Protein AF-A0A7R9K835-F1 (afdb_monomer_lite)

Organism: Timema genevievae (NCBI:txid629358)

pLDDT: mean 70.99, std 26.48, range [21.33, 95.19]

Radius of gyration: 25.74 Å; chains: 1; bounding box: 56×78×61 Å

Sequence (286 aa):
MWPSKYSFSWNAKDVGPKRDLVGELASAVRNKTNLKFGLYHSLFEWFHPLYLLDKANGYKTQYFVGNKTMPELYELSVVAIATVQTSSEYDASELETASGEFVFRQLGYCFKDMSWIEITNVALIFCIEKNDQGYSETLCSTGWEDVTTYKPEIVWSDGPMDGKYTYWNSTQFIAWLYNSSPVKDTVVVNDRWGKGLKCKHGDFYTCRDHYNPEPILCAGHLLPYKWENCDTVDKNSWAFRRNAKLEDYHTIQELLSRFISTVSCGGKLWKCVYCMPRILYRVGQC

InterPro domains:
  IPR000933 Glycoside hydrolase, family 29 [PTHR10030] (131-269)
  IPR000933 Glycoside hydrolase, family 29 [SM00812] (1-277)
  IPR017853 Glycoside hydrolase superfamily [SSF51445] (1-270)
  IPR057739 Glycoside hydrolase family 29, N-terminal [PF01120] (1-76)
  IPR057739 Glycoside hydrolase family 29, N-terminal [PF01120] (134-269)

Secondary structure (DSSP, 8-state):
----TTSTTSSTTTSSS-S-HHHHHHHHHHHH-SPPPEEEEES--TT-HHHHHHHHTTT---HHIIIIIHHHHHHHHSB----------S------------------------------S-----EEEEETTEEEEE---TT----B----SEEEEE-TTSSBHHHHTHHHHHHHHHHTSTTTTT-EE-S-SSBTTTTTSSSSB--STT----TTTTTTS--SS-BEEEEESBTT-SS--TT--GGGBPPHHHHHHHHHHHHHTT-EEEEE-PPP----------

Structure (mmCIF, N/CA/C/O backbone):
data_AF-A0A7R9K835-F1
#
_entry.id   AF-A0A7R9K835-F1
#
loop_
_atom_site.group_PDB
_atom_site.id
_atom_site.type_symbol
_atom_site.label_atom_id
_atom_site.label_alt_id
_atom_site.label_comp_id
_atom_site.label_asym_id
_atom_site.label_entity_id
_atom_site.label_seq_id
_atom_site.pdbx_PDB_ins_code
_atom_site.Cartn_x
_atom_site.Cartn_y
_atom_site.Cartn_z
_atom_site.occupancy
_atom_site.B_iso_or_equiv
_atom_site.auth_seq_id
_atom_site.auth_comp_id
_atom_site.auth_asym_id
_atom_site.auth_atom_id
_atom_site.pdbx_PDB_model_num
ATOM 1 N N . MET A 1 1 ? 8.747 -4.496 5.558 1.00 85.38 1 MET A N 1
ATOM 2 C CA . MET A 1 1 ? 8.463 -4.643 7.016 1.00 85.38 1 MET A CA 1
ATOM 3 C C . MET A 1 1 ? 8.332 -6.098 7.468 1.00 85.38 1 MET A C 1
ATOM 5 O O . MET A 1 1 ? 8.124 -6.347 8.649 1.00 85.38 1 MET A O 1
ATOM 9 N N . TRP A 1 2 ? 8.496 -7.045 6.554 1.00 89.12 2 TRP A N 1
ATOM 10 C CA . TRP A 1 2 ? 8.491 -8.483 6.787 1.00 89.12 2 TRP A CA 1
ATOM 11 C C . TRP A 1 2 ? 9.804 -9.071 6.246 1.00 89.12 2 TRP A C 1
ATOM 13 O O . TRP A 1 2 ? 10.488 -8.340 5.526 1.00 89.12 2 TRP A O 1
ATOM 23 N N . PRO A 1 3 ? 10.193 -10.317 6.561 1.00 87.75 3 PRO A N 1
ATOM 24 C CA . PRO A 1 3 ? 11.442 -10.919 6.085 1.00 87.75 3 PRO A CA 1
ATOM 25 C C . PRO A 1 3 ? 11.398 -11.305 4.598 1.00 87.75 3 PRO A C 1
ATOM 27 O O . PRO A 1 3 ? 11.407 -12.485 4.258 1.00 87.75 3 PRO A O 1
ATOM 30 N N . SER A 1 4 ? 11.339 -10.302 3.720 1.00 85.94 4 SER A N 1
ATOM 31 C CA . SER A 1 4 ? 11.286 -10.493 2.268 1.00 85.94 4 SER A CA 1
ATOM 32 C C . SER A 1 4 ? 12.566 -11.117 1.728 1.00 85.94 4 SER A C 1
ATOM 34 O O . SER A 1 4 ? 13.661 -10.605 1.985 1.00 85.94 4 SER A O 1
ATOM 36 N N . LYS A 1 5 ? 12.428 -12.159 0.899 1.00 86.12 5 LYS A N 1
ATOM 37 C CA . LYS A 1 5 ? 13.553 -12.773 0.168 1.00 86.12 5 LYS A CA 1
ATOM 38 C C . LYS A 1 5 ? 14.150 -11.838 -0.885 1.00 86.12 5 LYS A C 1
ATOM 40 O O . LYS A 1 5 ? 15.298 -12.012 -1.284 1.00 86.12 5 LYS A O 1
ATOM 45 N N . TYR A 1 6 ? 13.384 -10.839 -1.313 1.00 85.94 6 TYR A N 1
ATOM 46 C CA . TYR A 1 6 ? 13.750 -9.894 -2.368 1.00 85.94 6 TYR A CA 1
ATOM 47 C C . TYR A 1 6 ? 14.254 -8.553 -1.813 1.00 85.94 6 TYR A C 1
ATOM 49 O O . TYR A 1 6 ? 14.649 -7.679 -2.578 1.00 85.94 6 TYR A O 1
ATOM 57 N N . SER A 1 7 ? 14.295 -8.396 -0.484 1.00 83.31 7 SER A N 1
ATOM 58 C CA . SER A 1 7 ? 14.843 -7.224 0.216 1.00 83.31 7 SER A CA 1
ATOM 59 C C . SER A 1 7 ? 15.945 -7.625 1.198 1.00 83.31 7 SER A C 1
ATOM 61 O O . SER A 1 7 ? 15.868 -7.327 2.396 1.00 83.31 7 SER A O 1
ATOM 63 N N . PHE A 1 8 ? 16.964 -8.336 0.709 1.00 78.62 8 PHE A N 1
ATOM 64 C CA . PHE A 1 8 ? 18.082 -8.786 1.540 1.00 78.62 8 PHE A CA 1
ATOM 65 C C . PHE A 1 8 ? 18.762 -7.608 2.248 1.00 78.62 8 PHE A C 1
ATOM 67 O O . PHE A 1 8 ? 19.088 -6.603 1.618 1.00 78.62 8 PHE A O 1
ATOM 74 N N . SER A 1 9 ? 18.981 -7.727 3.562 1.00 83.19 9 SER A N 1
ATOM 75 C CA . SER A 1 9 ? 19.581 -6.668 4.397 1.00 83.19 9 SER A CA 1
ATOM 76 C C . SER A 1 9 ? 18.821 -5.329 4.413 1.00 83.19 9 SER A C 1
ATOM 78 O O . SER A 1 9 ? 19.327 -4.338 4.937 1.00 83.19 9 SER A O 1
ATOM 80 N N . TRP A 1 10 ? 17.588 -5.289 3.901 1.00 86.12 10 TRP A N 1
ATOM 81 C CA . TRP A 1 10 ? 16.716 -4.111 3.919 1.00 86.12 10 TRP A CA 1
ATOM 82 C C . TRP A 1 10 ? 15.285 -4.484 4.332 1.00 86.12 10 TRP A C 1
ATOM 84 O O . TRP A 1 10 ? 14.288 -4.102 3.721 1.00 86.12 10 TRP A O 1
ATOM 94 N N . ASN A 1 11 ? 15.166 -5.273 5.398 1.00 87.31 11 ASN A N 1
ATOM 95 C CA . ASN A 1 11 ? 13.884 -5.683 5.956 1.00 87.31 11 ASN A CA 1
ATOM 96 C C . ASN A 1 11 ? 13.909 -5.756 7.492 1.00 87.31 11 ASN A C 1
ATOM 98 O O . ASN A 1 11 ? 14.971 -5.799 8.098 1.00 87.31 11 ASN A O 1
ATOM 102 N N . ALA A 1 12 ? 12.740 -5.782 8.140 1.00 85.38 12 ALA A N 1
ATOM 103 C CA . ALA A 1 12 ? 12.633 -5.655 9.602 1.00 85.38 12 ALA A CA 1
ATOM 104 C C . ALA A 1 12 ? 13.229 -6.834 10.399 1.00 85.38 12 ALA A C 1
ATOM 106 O O . ALA A 1 12 ? 13.476 -6.701 11.602 1.00 85.38 12 ALA A O 1
ATOM 107 N N . LYS A 1 13 ? 13.446 -7.986 9.751 1.00 85.38 13 LYS A N 1
ATOM 108 C CA . LYS A 1 13 ? 14.091 -9.149 10.367 1.00 85.38 13 LYS A CA 1
ATOM 109 C C . LYS A 1 13 ? 15.611 -9.058 10.251 1.00 85.38 13 LYS A C 1
ATOM 111 O O . LYS A 1 13 ? 16.307 -9.311 11.231 1.00 85.38 13 LYS A O 1
ATOM 116 N N . ASP A 1 14 ? 16.120 -8.617 9.108 1.00 85.31 14 ASP A N 1
ATOM 117 C CA . ASP A 1 14 ? 17.560 -8.467 8.887 1.00 85.31 14 ASP A CA 1
ATOM 118 C C . ASP A 1 14 ? 18.115 -7.195 9.531 1.00 85.31 14 ASP A C 1
ATOM 120 O O . ASP A 1 14 ? 19.235 -7.197 10.040 1.00 85.31 14 ASP A O 1
ATOM 124 N N . VAL A 1 15 ? 17.338 -6.112 9.582 1.00 85.62 15 VAL A N 1
ATOM 125 C CA . VAL A 1 15 ? 17.732 -4.822 10.162 1.00 85.62 15 VAL A CA 1
ATOM 126 C C . VAL A 1 15 ? 16.699 -4.310 11.164 1.00 85.62 15 VAL A C 1
ATOM 128 O O . VAL A 1 15 ? 15.497 -4.518 11.026 1.00 85.62 15 VAL A O 1
ATOM 131 N N . GLY A 1 16 ? 17.170 -3.613 12.199 1.00 89.25 16 GLY A N 1
ATOM 132 C CA . GLY A 1 16 ? 16.301 -3.009 13.209 1.00 89.25 16 GLY A CA 1
ATOM 133 C C . GLY A 1 16 ? 15.640 -4.046 14.138 1.00 89.25 16 GLY A C 1
ATOM 134 O O . GLY A 1 16 ? 16.377 -4.694 14.878 1.00 89.25 16 GLY A O 1
ATOM 135 N N . PRO A 1 17 ? 14.297 -4.191 14.167 1.00 87.94 17 PRO A N 1
ATOM 136 C CA . PRO A 1 17 ? 13.569 -4.961 15.191 1.00 87.94 17 PRO A CA 1
ATOM 137 C C . PRO A 1 17 ? 13.874 -6.460 15.291 1.00 87.94 17 PRO A C 1
ATOM 139 O O . PRO A 1 17 ? 13.499 -7.062 16.294 1.00 87.94 17 PRO A O 1
ATOM 142 N N . LYS A 1 18 ? 14.506 -7.064 14.276 1.00 90.94 18 LYS A N 1
ATOM 143 C CA . LYS A 1 18 ? 14.791 -8.509 14.184 1.00 90.94 18 LYS A CA 1
ATOM 144 C C . LYS A 1 18 ? 13.541 -9.394 14.247 1.00 90.94 18 LYS A C 1
ATOM 146 O O . LYS A 1 18 ? 13.581 -10.510 14.759 1.00 90.94 18 LYS A O 1
ATOM 151 N N . ARG A 1 19 ? 12.416 -8.887 13.735 1.00 86.12 19 ARG A N 1
ATOM 152 C CA . ARG A 1 19 ? 11.087 -9.509 13.845 1.00 86.12 19 ARG A CA 1
ATOM 153 C C . ARG A 1 19 ? 10.305 -9.387 12.547 1.00 86.12 19 ARG A C 1
ATOM 155 O O . ARG A 1 19 ? 10.460 -8.411 11.811 1.00 86.12 19 ARG A O 1
ATOM 162 N N . ASP A 1 20 ? 9.426 -10.355 12.304 1.00 88.06 20 ASP A N 1
ATOM 163 C CA . ASP A 1 20 ? 8.399 -10.233 11.274 1.00 88.06 20 ASP A CA 1
ATOM 164 C C . ASP A 1 20 ? 7.213 -9.428 11.813 1.00 88.06 20 ASP A C 1
ATOM 166 O O . ASP A 1 20 ? 6.242 -9.968 12.343 1.00 88.06 20 ASP A O 1
ATOM 170 N N . LEU A 1 21 ? 7.305 -8.106 11.690 1.00 88.12 21 LEU A N 1
ATOM 171 C CA . LEU A 1 21 ? 6.279 -7.206 12.210 1.00 88.12 21 LEU A CA 1
ATOM 172 C C . LEU A 1 21 ? 4.934 -7.371 11.496 1.00 88.12 21 LEU A C 1
ATOM 174 O O . LEU A 1 21 ? 3.890 -7.165 12.112 1.00 88.12 21 LEU A O 1
ATOM 178 N N . VAL A 1 22 ? 4.949 -7.733 10.210 1.00 89.00 22 VAL A N 1
ATOM 179 C CA . VAL A 1 22 ? 3.720 -7.945 9.439 1.00 89.00 22 VAL A CA 1
ATOM 180 C C . VAL A 1 22 ? 3.038 -9.227 9.901 1.00 89.00 22 VAL A C 1
ATOM 182 O O . VAL A 1 22 ? 1.840 -9.200 10.172 1.00 89.00 22 VAL A O 1
ATOM 185 N N . GLY A 1 23 ? 3.791 -10.316 10.067 1.00 88.31 23 GLY A N 1
ATOM 186 C CA . GLY A 1 23 ? 3.253 -11.600 10.525 1.00 88.31 23 GLY A CA 1
ATOM 187 C C . GLY A 1 23 ? 2.702 -11.556 11.937 1.00 88.31 23 GLY A C 1
ATOM 188 O O . GLY A 1 23 ? 1.598 -12.041 12.195 1.00 88.31 23 GLY A O 1
ATOM 189 N N . GLU A 1 24 ? 3.423 -10.907 12.846 1.00 88.69 24 GLU A N 1
ATOM 190 C CA . GLU A 1 24 ? 2.964 -10.725 14.220 1.00 88.69 24 GLU A CA 1
ATOM 191 C C . GLU A 1 24 ? 1.698 -9.864 14.293 1.00 88.69 24 GLU A C 1
ATOM 193 O O . GLU A 1 24 ? 0.769 -10.205 15.029 1.00 88.69 24 GLU A O 1
ATOM 198 N N . LEU A 1 25 ? 1.625 -8.776 13.514 1.00 87.44 25 LEU A N 1
ATOM 199 C CA . LEU A 1 25 ? 0.433 -7.931 13.464 1.00 87.44 25 LEU A CA 1
ATOM 200 C C . LEU A 1 25 ? -0.750 -8.676 12.840 1.00 87.44 25 LEU A C 1
ATOM 202 O O . LEU A 1 25 ? -1.847 -8.634 13.392 1.00 87.44 25 LEU A O 1
ATOM 206 N N . ALA A 1 26 ? -0.534 -9.390 11.736 1.00 88.06 26 ALA A N 1
ATOM 207 C CA . ALA A 1 26 ? -1.569 -10.178 11.076 1.00 88.06 26 ALA A CA 1
ATOM 208 C C . ALA A 1 26 ? -2.138 -11.253 12.016 1.00 88.06 26 ALA A C 1
ATOM 210 O O . ALA A 1 26 ? -3.355 -11.407 12.128 1.00 88.06 26 ALA A O 1
ATOM 211 N N . SER A 1 27 ? -1.260 -11.946 12.747 1.00 87.88 27 SER A N 1
ATOM 212 C CA . SER A 1 27 ? -1.639 -12.953 13.744 1.00 87.88 27 SER A CA 1
ATOM 213 C C . SER A 1 27 ? -2.404 -12.331 14.910 1.00 87.88 27 SER A C 1
ATOM 215 O O . SER A 1 27 ? -3.441 -12.847 15.320 1.00 87.88 27 SER A O 1
ATOM 217 N N . ALA A 1 28 ? -1.944 -11.189 15.430 1.00 88.00 28 ALA A N 1
ATOM 218 C CA . ALA A 1 28 ? -2.628 -10.488 16.511 1.00 88.00 28 ALA A CA 1
ATOM 219 C C . ALA A 1 28 ? -4.021 -9.998 16.092 1.00 88.00 28 ALA A C 1
ATOM 221 O O . ALA A 1 28 ? -4.971 -10.162 16.854 1.00 88.00 28 ALA A O 1
ATOM 222 N N . VAL A 1 29 ? -4.156 -9.438 14.886 1.00 86.94 29 VAL A N 1
ATOM 223 C CA . VAL A 1 29 ? -5.441 -8.976 14.346 1.00 86.94 29 VAL A CA 1
ATOM 224 C C . VAL A 1 29 ? -6.419 -10.142 14.222 1.00 86.94 29 VAL A C 1
ATOM 226 O O . VAL A 1 29 ? -7.533 -10.038 14.726 1.00 86.94 29 VAL A O 1
ATOM 229 N N . ARG A 1 30 ? -6.000 -11.269 13.638 1.00 88.19 30 ARG A N 1
ATOM 230 C CA . ARG A 1 30 ? -6.865 -12.444 13.439 1.00 88.19 30 ARG A CA 1
ATOM 231 C C . ARG A 1 30 ? -7.255 -13.146 14.731 1.00 88.19 30 ARG A C 1
ATOM 233 O O . ARG A 1 30 ? -8.403 -13.535 14.889 1.00 88.19 30 ARG A O 1
ATOM 240 N N . ASN A 1 31 ? -6.305 -13.307 15.650 1.00 89.44 31 ASN A N 1
ATOM 241 C CA . ASN A 1 31 ? -6.520 -14.130 16.840 1.00 89.44 31 ASN A CA 1
ATOM 242 C C . ASN A 1 31 ? -7.173 -13.353 17.987 1.00 89.44 31 ASN A C 1
ATOM 244 O O . ASN A 1 31 ? -7.697 -13.964 18.913 1.00 89.44 31 ASN A O 1
ATOM 248 N N . LYS A 1 32 ? -7.105 -12.015 17.971 1.00 92.44 32 LYS A N 1
ATOM 249 C CA . LYS A 1 32 ? -7.604 -11.171 19.071 1.00 92.44 32 LYS A CA 1
ATOM 250 C C . LYS A 1 32 ? -8.767 -10.268 18.678 1.00 92.44 32 LYS A C 1
ATOM 252 O O . LYS A 1 32 ? -9.325 -9.605 19.549 1.00 92.44 32 LYS A O 1
ATOM 257 N N . THR A 1 33 ? -9.108 -10.180 17.394 1.00 92.75 33 THR A N 1
ATOM 258 C CA . THR A 1 33 ? -10.145 -9.267 16.903 1.00 92.75 33 THR A CA 1
ATOM 259 C C . THR A 1 33 ? -10.935 -9.897 15.758 1.00 92.75 33 THR A C 1
ATOM 261 O O . THR A 1 33 ? -10.494 -10.861 15.146 1.00 92.75 33 THR A O 1
ATOM 264 N N . ASN A 1 34 ? -12.072 -9.292 15.417 1.00 92.75 34 ASN A N 1
ATOM 265 C CA . ASN A 1 34 ? -12.841 -9.629 14.214 1.00 92.75 34 ASN A CA 1
ATOM 266 C C . ASN A 1 34 ? -12.506 -8.703 13.027 1.00 92.75 34 ASN A C 1
ATOM 268 O O . ASN A 1 34 ? -13.280 -8.606 12.073 1.00 92.75 34 ASN A O 1
ATOM 272 N N . LEU A 1 35 ? -11.397 -7.956 13.101 1.00 90.56 35 LEU A N 1
ATOM 273 C CA . LEU A 1 35 ? -10.995 -7.027 12.049 1.00 90.56 35 LEU A CA 1
ATOM 274 C C . LEU A 1 35 ? -10.398 -7.779 10.860 1.00 90.56 35 LEU A C 1
ATOM 276 O O . LEU A 1 35 ? -9.693 -8.778 11.007 1.00 90.56 35 LEU A O 1
ATOM 280 N N . LYS A 1 36 ? -10.647 -7.247 9.665 1.00 89.56 36 LYS A N 1
ATOM 281 C CA . LYS A 1 36 ? -10.011 -7.719 8.438 1.00 89.56 36 LYS A CA 1
ATOM 282 C C . LYS A 1 36 ? -8.608 -7.132 8.323 1.00 89.56 36 LYS A C 1
ATOM 284 O O . LYS A 1 36 ? -8.391 -5.964 8.641 1.00 89.56 36 LYS A O 1
ATOM 289 N N . PHE A 1 37 ? -7.660 -7.948 7.874 1.00 89.75 37 PHE A N 1
ATOM 290 C CA . PHE A 1 37 ? -6.260 -7.557 7.737 1.00 89.75 37 PHE A CA 1
ATOM 291 C C . PHE A 1 37 ? -5.924 -7.279 6.270 1.00 89.75 37 PHE A C 1
ATOM 293 O O . PHE A 1 37 ? -6.148 -8.133 5.415 1.00 89.75 37 PHE A O 1
ATOM 300 N N . GLY A 1 38 ? -5.377 -6.099 5.990 1.00 90.38 38 GLY A N 1
ATOM 301 C CA . GLY A 1 38 ? -4.940 -5.676 4.661 1.00 90.38 38 GLY A CA 1
ATOM 302 C C . GLY A 1 38 ? -3.471 -5.263 4.656 1.00 90.38 38 GLY A C 1
ATOM 303 O O . GLY A 1 38 ? -2.893 -4.979 5.706 1.00 90.38 38 GLY A O 1
ATOM 304 N N . LEU A 1 39 ? -2.875 -5.220 3.469 1.00 92.25 39 LEU A N 1
ATOM 305 C CA . LEU A 1 39 ? -1.485 -4.844 3.257 1.00 92.25 39 LEU A CA 1
ATOM 306 C C . LEU A 1 39 ? -1.381 -3.661 2.306 1.00 92.25 39 LEU A C 1
ATOM 308 O O . LEU A 1 39 ? -1.987 -3.649 1.239 1.00 92.25 39 LEU A O 1
ATOM 312 N N . TYR A 1 40 ? -0.552 -2.698 2.693 1.00 92.31 40 TYR A N 1
ATOM 313 C CA . TYR A 1 40 ? -0.102 -1.619 1.827 1.00 92.31 40 TYR A CA 1
ATOM 314 C C . TYR A 1 40 ? 1.226 -2.005 1.168 1.00 92.31 40 TYR A C 1
ATOM 316 O O . TYR A 1 40 ? 2.134 -2.484 1.853 1.00 92.31 40 TYR A O 1
ATOM 324 N N . HIS A 1 41 ? 1.365 -1.746 -0.132 1.00 92.38 41 HIS A N 1
ATOM 325 C CA . HIS A 1 41 ? 2.601 -1.973 -0.875 1.00 92.38 41 HIS A CA 1
ATOM 326 C C . HIS A 1 41 ? 2.903 -0.822 -1.846 1.00 92.38 41 HIS A C 1
ATOM 328 O O . HIS A 1 41 ? 2.109 -0.512 -2.734 1.00 92.38 41 HIS A O 1
ATOM 334 N N . SER A 1 42 ? 4.092 -0.226 -1.729 1.00 91.75 42 SER A N 1
ATOM 335 C CA . SER A 1 42 ? 4.588 0.746 -2.711 1.00 91.75 42 SER A CA 1
ATOM 336 C C . SER A 1 42 ? 5.130 0.009 -3.931 1.00 91.75 42 SER A C 1
ATOM 338 O O . SER A 1 42 ? 6.039 -0.804 -3.805 1.00 91.75 42 SER A O 1
ATOM 340 N N . LEU A 1 43 ? 4.599 0.284 -5.123 1.00 91.31 43 LEU A N 1
ATOM 341 C CA . LEU A 1 43 ? 5.064 -0.356 -6.356 1.00 91.31 43 LEU A CA 1
ATOM 342 C C . LEU A 1 43 ? 6.509 0.024 -6.695 1.00 91.31 43 LEU A C 1
ATOM 344 O O . LEU A 1 43 ? 7.232 -0.800 -7.248 1.00 91.31 43 LEU A O 1
ATOM 348 N N . PHE A 1 44 ? 6.939 1.240 -6.348 1.00 89.75 44 PHE A N 1
ATOM 349 C CA . PHE A 1 44 ? 8.304 1.712 -6.572 1.00 89.75 44 PHE A CA 1
ATOM 350 C C . PHE A 1 44 ? 9.126 1.783 -5.280 1.00 89.75 44 PHE A C 1
ATOM 352 O O . PHE A 1 44 ? 8.585 1.928 -4.182 1.00 89.75 44 PHE A O 1
ATOM 359 N N . GLU A 1 45 ? 10.449 1.812 -5.443 1.00 89.56 45 GLU A N 1
ATOM 360 C CA . GLU A 1 45 ? 11.409 2.127 -4.384 1.00 89.56 45 GLU A CA 1
ATOM 361 C C . GLU A 1 45 ? 12.370 3.224 -4.852 1.00 89.56 45 GLU A C 1
ATOM 363 O O . GLU A 1 45 ? 13.070 3.054 -5.848 1.00 89.56 45 GLU A O 1
ATOM 368 N N . TRP A 1 46 ? 12.420 4.359 -4.140 1.00 87.56 46 TRP A N 1
ATOM 369 C CA . TRP A 1 46 ? 13.133 5.568 -4.592 1.00 87.56 46 TRP A CA 1
ATOM 370 C C . TRP A 1 46 ? 14.603 5.343 -4.951 1.00 87.56 46 TRP A C 1
ATOM 372 O O . TRP A 1 46 ? 15.091 5.956 -5.896 1.00 87.56 46 TRP A O 1
ATOM 382 N N . PHE A 1 47 ? 15.297 4.492 -4.196 1.00 89.69 47 PHE A N 1
ATOM 383 C CA . PHE A 1 47 ? 16.749 4.327 -4.288 1.00 89.69 47 PHE A CA 1
ATOM 384 C C . PHE A 1 47 ? 17.172 2.957 -4.821 1.00 89.69 47 PHE A C 1
ATOM 386 O O . PHE A 1 47 ? 18.364 2.660 -4.843 1.00 89.69 47 PHE A O 1
ATOM 393 N N . HIS A 1 48 ? 16.229 2.115 -5.251 1.00 91.19 48 HIS A N 1
ATOM 394 C CA . HIS A 1 48 ? 16.584 0.798 -5.762 1.00 91.19 48 HIS A CA 1
ATOM 395 C C . HIS A 1 48 ? 17.288 0.938 -7.125 1.00 91.19 48 HIS A C 1
ATOM 397 O O . HIS A 1 48 ? 16.693 1.501 -8.050 1.00 91.19 48 HIS A O 1
ATOM 403 N N . PRO A 1 49 ? 18.514 0.406 -7.311 1.00 94.50 49 PRO A N 1
ATOM 404 C CA . PRO A 1 49 ? 19.288 0.614 -8.538 1.00 94.50 49 PRO A CA 1
ATOM 405 C C . PRO A 1 49 ? 18.544 0.198 -9.810 1.00 94.50 49 PRO A C 1
ATOM 407 O O . PRO A 1 49 ? 18.554 0.929 -10.796 1.00 94.50 49 PRO A O 1
ATOM 410 N N . LEU A 1 50 ? 17.829 -0.935 -9.774 1.00 94.38 50 LEU A N 1
ATOM 411 C CA . LEU A 1 50 ? 17.020 -1.381 -10.915 1.00 94.38 50 LEU A CA 1
ATOM 412 C C . LEU A 1 50 ? 15.852 -0.434 -11.222 1.00 94.38 50 LEU A C 1
ATOM 414 O O . LEU A 1 50 ? 15.534 -0.236 -12.390 1.00 94.38 50 LEU A O 1
ATOM 418 N N . TYR A 1 51 ? 15.226 0.170 -10.203 1.00 92.88 51 TYR A N 1
ATOM 419 C CA . TYR A 1 51 ? 14.143 1.128 -10.433 1.00 92.88 51 TYR A CA 1
ATOM 420 C C . TYR A 1 51 ? 14.685 2.397 -11.085 1.00 92.88 51 TYR A C 1
ATOM 422 O O . TYR A 1 51 ? 14.110 2.893 -12.050 1.00 92.88 51 TYR A O 1
ATOM 430 N N . LEU A 1 52 ? 15.820 2.897 -10.590 1.00 94.38 52 LEU A N 1
ATOM 431 C CA . LEU A 1 52 ? 16.508 4.047 -11.172 1.00 94.38 52 LEU A CA 1
ATOM 432 C C . LEU A 1 52 ? 16.944 3.773 -12.617 1.00 94.38 52 LEU A C 1
ATOM 434 O O . LEU A 1 52 ? 16.801 4.654 -13.462 1.00 94.38 52 LEU A O 1
ATOM 438 N N . LEU A 1 53 ? 17.410 2.556 -12.911 1.00 95.12 53 LEU A N 1
ATOM 439 C CA . LEU A 1 53 ? 17.771 2.116 -14.258 1.00 95.12 53 LEU A CA 1
ATOM 440 C C . LEU A 1 53 ? 16.558 2.111 -15.199 1.00 95.12 53 LEU A C 1
ATOM 442 O O . LEU A 1 53 ? 16.599 2.734 -16.261 1.00 95.12 53 LEU A O 1
ATOM 446 N N . ASP A 1 54 ? 15.466 1.455 -14.797 1.00 94.88 54 ASP A N 1
ATOM 447 C CA . ASP A 1 54 ? 14.238 1.402 -15.594 1.00 94.88 54 ASP A CA 1
ATOM 448 C C . ASP A 1 54 ? 13.657 2.811 -15.792 1.00 94.88 54 ASP A C 1
ATOM 450 O O . ASP A 1 54 ? 13.269 3.174 -16.904 1.00 94.88 54 ASP A O 1
ATOM 454 N N . LYS A 1 55 ? 13.675 3.650 -14.748 1.00 93.06 55 LYS A N 1
ATOM 455 C CA . LYS A 1 55 ? 13.232 5.049 -14.801 1.00 93.06 55 LYS A CA 1
ATOM 456 C C . LYS A 1 55 ? 14.087 5.896 -15.745 1.00 93.06 55 LYS A C 1
ATOM 458 O O . LYS A 1 55 ? 13.528 6.632 -16.557 1.00 93.06 55 LYS A O 1
ATOM 463 N N . ALA A 1 56 ? 15.415 5.782 -15.685 1.00 94.94 56 ALA A N 1
ATOM 464 C CA . ALA A 1 56 ? 16.331 6.493 -16.581 1.00 94.94 56 ALA A CA 1
ATOM 465 C C . ALA A 1 56 ? 16.131 6.087 -18.051 1.00 94.94 56 ALA A C 1
ATOM 467 O O . ALA A 1 56 ? 16.276 6.914 -18.949 1.00 94.94 56 ALA A O 1
ATOM 468 N N . ASN A 1 57 ? 15.719 4.841 -18.295 1.00 95.12 57 ASN A N 1
ATOM 469 C CA . ASN A 1 57 ? 15.375 4.337 -19.623 1.00 95.12 57 ASN A CA 1
ATOM 470 C C . ASN A 1 57 ? 13.901 4.586 -20.019 1.00 95.12 57 ASN A C 1
ATOM 472 O O . ASN A 1 57 ? 13.392 4.000 -20.977 1.00 95.12 57 ASN A O 1
ATOM 476 N N . GLY A 1 58 ? 13.175 5.431 -19.279 1.00 93.25 58 GLY A N 1
ATOM 477 C CA . GLY A 1 58 ? 11.780 5.765 -19.575 1.00 93.25 58 GLY A CA 1
ATOM 478 C C . GLY A 1 58 ? 10.820 4.574 -19.482 1.00 93.25 58 GLY A C 1
ATOM 479 O O . GLY A 1 58 ? 9.849 4.523 -20.236 1.00 93.25 58 GLY A O 1
ATOM 480 N N . TYR A 1 59 ? 11.093 3.621 -18.587 1.00 93.25 59 TYR A N 1
ATOM 481 C CA . TYR A 1 59 ? 10.284 2.423 -18.325 1.00 93.25 59 TYR A CA 1
ATOM 482 C C . TYR A 1 59 ? 10.144 1.470 -19.522 1.00 93.25 59 TYR A C 1
ATOM 484 O O . TYR A 1 59 ? 9.133 0.782 -19.664 1.00 93.25 59 TYR A O 1
ATOM 492 N N . LYS A 1 60 ? 11.148 1.435 -20.408 1.00 93.06 60 LYS A N 1
ATOM 493 C CA . LYS A 1 60 ? 11.206 0.495 -21.545 1.00 93.06 60 LYS A CA 1
ATOM 494 C C . LYS A 1 60 ? 11.626 -0.919 -21.141 1.00 93.06 60 LYS A C 1
ATOM 496 O O . LYS A 1 60 ? 11.337 -1.870 -21.858 1.00 93.06 60 LYS A O 1
ATOM 501 N N . THR A 1 61 ? 12.324 -1.043 -20.020 1.00 94.69 61 THR A N 1
ATOM 502 C CA . THR A 1 61 ? 12.724 -2.306 -19.392 1.00 94.69 61 THR A CA 1
ATOM 503 C C . THR A 1 61 ? 11.910 -2.521 -18.118 1.00 94.69 61 THR A C 1
ATOM 505 O O . THR A 1 61 ? 11.316 -1.576 -17.608 1.00 94.69 61 THR A O 1
ATOM 508 N N . GLN A 1 62 ? 11.837 -3.764 -17.640 1.00 94.19 62 GLN A N 1
ATOM 509 C CA . GLN A 1 62 ? 11.078 -4.166 -16.445 1.00 94.19 62 GLN A CA 1
ATOM 510 C C . GLN A 1 62 ? 11.973 -4.921 -15.448 1.00 94.19 62 GLN A C 1
ATOM 512 O O . GLN A 1 62 ? 11.521 -5.850 -14.778 1.00 94.19 62 GLN A O 1
ATOM 517 N N . TYR A 1 63 ? 13.260 -4.571 -15.366 1.00 95.19 63 TYR A N 1
ATOM 518 C CA . TYR A 1 63 ? 14.212 -5.284 -14.512 1.00 95.19 63 TYR A CA 1
ATOM 519 C C . TYR A 1 63 ? 13.838 -5.192 -13.038 1.00 95.19 63 TYR A C 1
ATOM 521 O O . TYR A 1 63 ? 13.922 -6.187 -12.319 1.00 95.19 63 TYR A O 1
ATOM 529 N N . PHE A 1 64 ? 13.407 -4.015 -12.590 1.00 94.12 64 PHE A N 1
ATOM 530 C CA . PHE A 1 64 ? 12.941 -3.809 -11.227 1.00 94.12 64 PHE A CA 1
ATOM 531 C C . PHE A 1 64 ? 11.658 -4.590 -10.955 1.00 94.12 64 PHE A C 1
ATOM 533 O O . PHE A 1 64 ? 11.538 -5.274 -9.944 1.00 94.12 64 PHE A O 1
ATOM 540 N N . VAL A 1 65 ? 10.718 -4.547 -11.895 1.00 93.12 65 VAL A N 1
ATOM 541 C CA . VAL A 1 65 ? 9.421 -5.208 -11.741 1.00 93.12 65 VAL A CA 1
ATOM 542 C C . VAL A 1 65 ? 9.588 -6.724 -11.667 1.00 93.12 65 VAL A C 1
ATOM 544 O O . VAL A 1 65 ? 9.033 -7.342 -10.763 1.00 93.12 65 VAL A O 1
ATOM 547 N N . GLY A 1 66 ? 10.390 -7.310 -12.559 1.00 93.31 66 GLY A N 1
ATOM 548 C CA . GLY A 1 66 ? 10.609 -8.755 -12.623 1.00 93.31 66 GLY A CA 1
ATOM 549 C C . GLY A 1 66 ? 11.449 -9.323 -11.478 1.00 93.31 66 GLY A C 1
ATOM 550 O O . GLY A 1 66 ? 11.184 -10.438 -11.043 1.00 93.31 66 GLY A O 1
ATOM 551 N N . ASN A 1 67 ? 12.431 -8.571 -10.966 1.00 91.50 67 ASN A N 1
ATOM 552 C CA . ASN A 1 67 ? 13.362 -9.084 -9.951 1.00 91.50 67 ASN A CA 1
ATOM 553 C C . ASN A 1 67 ? 13.054 -8.630 -8.517 1.00 91.50 67 ASN A C 1
ATOM 555 O O . ASN A 1 67 ? 13.638 -9.170 -7.581 1.00 91.50 67 ASN A O 1
ATOM 559 N N . LYS A 1 68 ? 12.177 -7.634 -8.333 1.00 90.50 68 LYS A N 1
ATOM 560 C CA . LYS A 1 68 ? 11.897 -7.031 -7.023 1.00 90.50 68 LYS A CA 1
ATOM 561 C C . LYS A 1 68 ? 10.400 -6.890 -6.761 1.00 90.50 68 LYS A C 1
ATOM 563 O O . LYS A 1 68 ? 9.855 -7.654 -5.973 1.00 90.50 68 LYS A O 1
ATOM 568 N N . THR A 1 69 ? 9.718 -5.971 -7.449 1.00 91.00 69 THR A N 1
ATOM 569 C CA . THR A 1 69 ? 8.332 -5.591 -7.107 1.00 91.00 69 THR A CA 1
ATOM 570 C C . THR A 1 69 ? 7.342 -6.746 -7.211 1.00 91.00 69 THR A C 1
ATOM 572 O O . THR A 1 69 ? 6.571 -6.983 -6.286 1.00 91.00 69 THR A O 1
ATOM 575 N N . MET A 1 70 ? 7.314 -7.446 -8.350 1.00 91.31 70 MET A N 1
ATOM 576 C CA . MET A 1 70 ? 6.335 -8.514 -8.559 1.00 91.31 70 MET A CA 1
ATOM 577 C C . MET A 1 70 ? 6.599 -9.708 -7.648 1.00 91.31 70 MET A C 1
ATOM 579 O O . MET A 1 70 ? 5.659 -10.123 -6.971 1.00 91.31 70 MET A O 1
ATOM 583 N N . PRO A 1 71 ? 7.835 -10.236 -7.551 1.00 91.12 71 PRO A N 1
ATOM 584 C CA . PRO A 1 71 ? 8.113 -11.326 -6.626 1.00 91.12 71 PRO A CA 1
ATOM 585 C C . PRO A 1 71 ? 7.722 -11.024 -5.169 1.00 91.12 71 PRO A C 1
ATOM 587 O O . PRO A 1 71 ? 7.176 -11.903 -4.509 1.00 91.12 71 PRO A O 1
ATOM 590 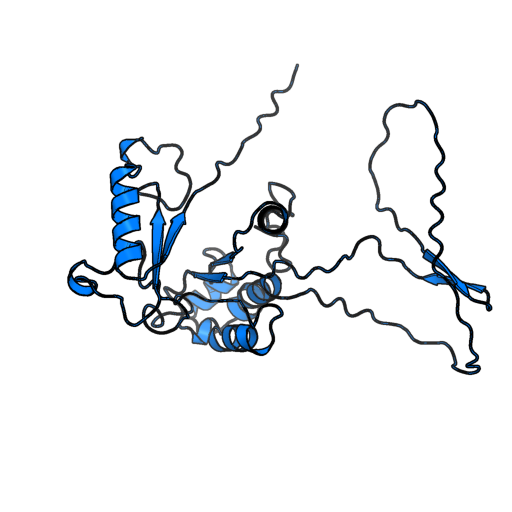N N . GLU A 1 72 ? 7.892 -9.786 -4.687 1.00 88.94 72 GLU A N 1
ATOM 591 C CA . GLU A 1 72 ? 7.419 -9.381 -3.352 1.00 88.94 72 GLU A CA 1
ATOM 592 C C . GLU A 1 72 ? 5.897 -9.375 -3.218 1.00 88.94 72 GLU A C 1
ATOM 594 O O . GLU A 1 72 ? 5.360 -9.854 -2.220 1.00 88.94 72 GLU A O 1
ATOM 599 N N . LEU A 1 73 ? 5.179 -8.868 -4.221 1.00 89.38 73 LEU A N 1
ATOM 600 C CA . LEU A 1 73 ? 3.715 -8.882 -4.222 1.00 89.38 73 LEU A CA 1
ATOM 601 C C . LEU A 1 73 ? 3.152 -10.308 -4.217 1.00 89.38 73 LEU A C 1
ATOM 603 O O . LEU A 1 73 ? 2.176 -10.584 -3.508 1.00 89.38 73 LEU A O 1
ATOM 607 N N . TYR A 1 74 ? 3.781 -11.219 -4.966 1.00 88.69 74 TYR A N 1
ATOM 608 C CA . TYR A 1 74 ? 3.476 -12.642 -4.875 1.00 88.69 74 TYR A CA 1
ATOM 609 C C . TYR A 1 74 ? 3.811 -13.162 -3.474 1.00 88.69 74 TYR A C 1
ATOM 611 O O . TYR A 1 74 ? 2.932 -13.713 -2.833 1.00 88.69 74 TYR A O 1
ATOM 619 N N . GLU A 1 75 ? 5.003 -12.921 -2.929 1.00 86.00 75 GLU A N 1
ATOM 620 C CA . GLU A 1 75 ? 5.396 -13.398 -1.591 1.00 86.00 75 GLU A CA 1
ATOM 621 C C . GLU A 1 75 ? 4.415 -12.988 -0.472 1.00 86.00 75 GLU A C 1
ATOM 623 O O . GLU A 1 75 ? 4.094 -13.796 0.403 1.00 86.00 75 GLU A O 1
ATOM 628 N N . LEU A 1 76 ? 3.878 -11.765 -0.528 1.00 82.88 76 LEU A N 1
ATOM 629 C CA . LEU A 1 76 ? 2.871 -11.270 0.420 1.00 82.88 76 LEU A CA 1
ATOM 630 C C . LEU A 1 76 ? 1.522 -12.002 0.318 1.00 82.88 76 LEU A C 1
ATOM 632 O O . LEU A 1 76 ? 0.796 -12.121 1.311 1.00 82.88 76 LEU A O 1
ATOM 636 N N . SER A 1 77 ? 1.185 -12.469 -0.884 1.00 69.88 77 SER A N 1
ATOM 637 C CA . SER A 1 77 ? -0.117 -13.053 -1.233 1.00 69.88 77 SER A CA 1
ATOM 638 C C . SER A 1 77 ? -0.087 -14.586 -1.304 1.00 69.88 77 SER A C 1
ATOM 640 O O . SER A 1 77 ? -1.137 -15.228 -1.301 1.00 69.88 77 SER A O 1
ATOM 642 N N . VAL A 1 78 ? 1.106 -15.178 -1.385 1.00 62.00 78 VAL A N 1
ATOM 643 C CA . VAL A 1 78 ? 1.360 -16.588 -1.702 1.00 62.00 78 VAL A CA 1
ATOM 644 C C . VAL A 1 78 ? 1.837 -17.356 -0.471 1.00 62.00 78 VAL A C 1
ATOM 646 O O . VAL A 1 78 ? 2.434 -16.819 0.459 1.00 62.00 78 VAL A O 1
ATOM 649 N N . VAL A 1 79 ? 1.547 -18.653 -0.489 1.00 50.69 79 VAL A N 1
ATOM 650 C CA . VAL A 1 79 ? 2.140 -19.672 0.377 1.00 50.69 79 VAL A CA 1
ATOM 651 C C . VAL A 1 79 ? 3.510 -20.030 -0.169 1.00 50.69 79 VAL A C 1
ATOM 653 O O . VAL A 1 79 ? 3.617 -20.368 -1.346 1.00 50.69 79 VAL A O 1
ATOM 656 N N . ALA A 1 80 ? 4.552 -20.024 0.657 1.00 39.62 80 ALA A N 1
ATOM 657 C CA . ALA A 1 80 ? 5.792 -20.668 0.248 1.00 39.62 80 ALA A CA 1
ATOM 658 C C . ALA A 1 80 ? 5.508 -22.163 0.011 1.00 39.62 80 ALA A C 1
ATOM 660 O O . ALA A 1 80 ? 5.394 -22.930 0.962 1.00 39.62 80 ALA A O 1
ATOM 661 N N . ILE A 1 81 ? 5.371 -22.584 -1.249 1.00 34.06 81 ILE A N 1
ATOM 662 C CA . ILE A 1 81 ? 5.389 -24.004 -1.595 1.00 34.06 81 ILE A CA 1
ATOM 663 C C . ILE A 1 81 ? 6.845 -24.435 -1.444 1.00 34.06 81 ILE A C 1
ATOM 665 O O . ILE A 1 81 ? 7.676 -24.184 -2.315 1.00 34.06 81 ILE A O 1
ATOM 669 N N . ALA A 1 82 ? 7.173 -25.038 -0.305 1.00 31.73 82 ALA A N 1
ATOM 670 C CA . ALA A 1 82 ? 8.359 -25.866 -0.211 1.00 31.73 82 ALA A CA 1
ATOM 671 C C . ALA A 1 82 ? 8.075 -27.130 -1.031 1.00 31.73 82 ALA A C 1
ATOM 673 O O . ALA A 1 82 ? 7.321 -28.001 -0.608 1.00 31.73 82 ALA A O 1
ATOM 674 N N . THR A 1 83 ? 8.628 -27.223 -2.239 1.00 26.28 83 THR A N 1
ATOM 675 C CA . THR A 1 83 ? 8.700 -28.507 -2.938 1.00 26.28 83 THR A CA 1
ATOM 676 C C . THR A 1 83 ? 9.663 -29.395 -2.161 1.00 26.28 83 THR A C 1
ATOM 678 O O . THR A 1 83 ? 10.875 -29.190 -2.219 1.00 26.28 83 THR A O 1
ATOM 681 N N . VAL A 1 84 ? 9.125 -30.360 -1.417 1.00 29.88 84 VAL A N 1
ATOM 682 C CA . VAL A 1 84 ? 9.905 -31.488 -0.908 1.00 29.88 84 VAL A CA 1
ATOM 683 C C . VAL A 1 84 ? 10.352 -32.291 -2.129 1.00 29.88 84 VAL A C 1
ATOM 685 O O . VAL A 1 84 ? 9.525 -32.872 -2.826 1.00 29.88 84 VAL A O 1
ATOM 688 N N . GLN A 1 85 ? 11.650 -32.284 -2.433 1.00 26.02 85 GLN A N 1
ATOM 689 C CA . GLN A 1 85 ? 12.228 -33.288 -3.321 1.00 26.02 85 GLN A CA 1
ATOM 690 C C . GLN A 1 85 ? 12.354 -34.581 -2.516 1.00 26.02 85 GLN A C 1
ATOM 692 O O . GLN A 1 85 ? 13.207 -34.683 -1.639 1.00 26.02 85 GLN A O 1
ATOM 697 N N . THR A 1 86 ? 11.500 -35.562 -2.793 1.00 28.41 86 THR A N 1
ATOM 698 C CA . THR A 1 86 ? 11.739 -36.940 -2.371 1.00 28.41 86 THR A CA 1
ATOM 699 C C . THR A 1 86 ? 12.723 -37.563 -3.359 1.00 28.41 86 THR A C 1
ATOM 701 O O . THR A 1 86 ? 12.415 -37.728 -4.538 1.00 28.41 86 THR A O 1
ATOM 704 N N . SER A 1 87 ? 13.936 -37.888 -2.912 1.00 28.59 87 SER A N 1
ATOM 705 C CA . SER A 1 87 ? 14.817 -38.789 -3.657 1.00 28.59 87 SER A CA 1
ATOM 706 C C . SER A 1 87 ? 14.314 -40.214 -3.435 1.00 28.59 87 SER A C 1
ATOM 708 O O . SER A 1 87 ? 14.554 -40.803 -2.384 1.00 28.59 87 SER A O 1
ATOM 710 N N . SER A 1 88 ? 13.553 -40.744 -4.389 1.00 30.77 88 SER A N 1
ATOM 711 C CA . SER A 1 88 ? 13.132 -42.142 -4.391 1.00 30.77 88 SER A CA 1
ATOM 712 C C . SER A 1 88 ? 14.239 -43.023 -4.975 1.00 30.77 88 SER A C 1
ATOM 714 O O . SER A 1 88 ? 14.369 -43.129 -6.191 1.00 30.77 88 SER A O 1
ATOM 716 N N . GLU A 1 89 ? 14.991 -43.693 -4.115 1.00 31.88 89 GLU A N 1
ATOM 717 C CA . GLU A 1 89 ? 15.539 -45.015 -4.417 1.00 31.88 89 GLU A CA 1
ATOM 718 C C . GLU A 1 89 ? 15.079 -45.924 -3.281 1.00 31.88 89 GLU A C 1
ATOM 720 O O . GLU A 1 89 ? 15.671 -45.871 -2.216 1.00 31.88 89 GLU A O 1
ATOM 725 N N . TYR A 1 90 ? 13.980 -46.663 -3.462 1.00 31.22 90 TYR A N 1
ATOM 726 C CA . TYR A 1 90 ? 13.798 -48.012 -2.910 1.00 31.22 90 TYR A CA 1
ATOM 727 C C . TYR A 1 90 ? 12.576 -48.683 -3.556 1.00 31.22 90 TYR A C 1
ATOM 729 O O . TYR A 1 90 ? 11.557 -48.045 -3.823 1.00 31.22 90 TYR A O 1
ATOM 737 N N . ASP A 1 91 ? 12.766 -49.958 -3.877 1.00 26.70 91 ASP A N 1
ATOM 738 C CA . ASP A 1 91 ? 11.934 -50.811 -4.722 1.00 26.70 91 ASP A CA 1
ATOM 739 C C . ASP A 1 91 ? 10.594 -51.166 -4.056 1.00 26.70 91 ASP A C 1
ATOM 741 O O . ASP A 1 91 ? 10.535 -51.461 -2.861 1.00 26.70 91 ASP A O 1
ATOM 745 N N . ALA A 1 92 ? 9.510 -51.120 -4.830 1.00 30.6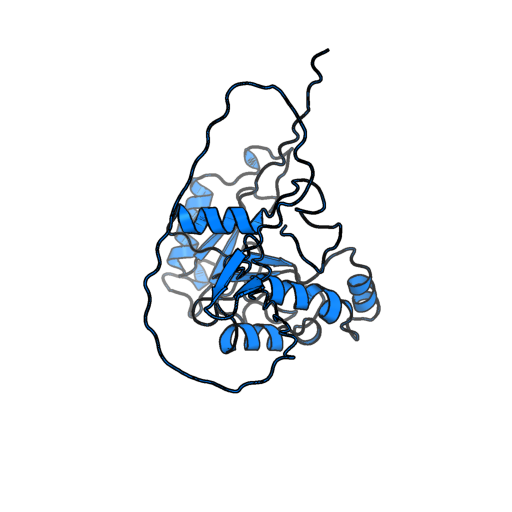4 92 ALA A N 1
ATOM 746 C CA . ALA A 1 92 ? 8.151 -51.369 -4.363 1.00 30.64 92 ALA A CA 1
ATOM 747 C C . ALA A 1 92 ? 7.751 -52.822 -4.646 1.00 30.64 92 ALA A C 1
ATOM 749 O O . ALA A 1 92 ? 7.173 -53.134 -5.688 1.00 30.64 92 ALA A O 1
ATOM 750 N N . SER A 1 93 ? 7.994 -53.701 -3.680 1.00 28.41 93 SER A N 1
ATOM 751 C CA . SER A 1 93 ? 7.348 -55.010 -3.605 1.00 28.41 93 SER A CA 1
ATOM 752 C C . SER A 1 93 ? 6.899 -55.271 -2.173 1.00 28.41 93 SER A C 1
ATOM 754 O O . SER A 1 93 ? 7.714 -55.166 -1.266 1.00 28.41 93 SER A O 1
ATOM 756 N N . GLU A 1 94 ? 5.629 -55.657 -2.022 1.00 29.00 94 GLU A N 1
ATOM 757 C CA . GLU A 1 94 ? 4.920 -56.022 -0.779 1.00 29.00 94 GLU A CA 1
ATOM 758 C C . GLU A 1 94 ? 4.064 -54.905 -0.155 1.00 29.00 94 GLU A C 1
ATOM 760 O O . GLU A 1 94 ? 4.388 -54.251 0.831 1.00 29.00 94 GLU A O 1
ATOM 765 N N . LEU A 1 95 ? 2.892 -54.728 -0.771 1.00 31.59 95 LEU A N 1
ATOM 766 C CA . LEU A 1 95 ? 1.678 -54.222 -0.136 1.00 31.59 95 LEU A CA 1
ATOM 767 C C . LEU A 1 95 ? 1.113 -55.310 0.786 1.00 31.59 95 LEU A C 1
ATOM 769 O O . LEU A 1 95 ? 0.728 -56.355 0.272 1.00 31.59 95 LEU A O 1
ATOM 773 N N . GLU A 1 96 ? 0.945 -55.034 2.082 1.00 26.72 96 GLU A N 1
ATOM 774 C CA . GLU A 1 96 ? -0.113 -55.655 2.887 1.00 26.72 96 GLU A CA 1
ATOM 775 C C . GLU A 1 96 ? -0.514 -54.791 4.105 1.00 26.72 96 GLU A C 1
ATOM 777 O O . GLU A 1 96 ? 0.269 -54.062 4.703 1.00 26.72 96 GLU A O 1
ATOM 782 N N . THR A 1 97 ? -1.812 -54.836 4.384 1.00 30.38 97 THR A N 1
ATOM 783 C CA . THR A 1 97 ? -2.653 -54.139 5.374 1.00 30.38 97 THR A CA 1
ATOM 784 C C . THR A 1 97 ? -2.157 -54.106 6.829 1.00 30.38 97 THR A C 1
ATOM 786 O O . THR A 1 97 ? -1.864 -55.165 7.365 1.00 30.38 97 THR A O 1
ATOM 789 N N . ALA A 1 98 ? -2.301 -52.964 7.531 1.00 25.94 98 ALA A N 1
ATOM 790 C CA . ALA A 1 98 ? -2.793 -52.917 8.926 1.00 25.94 98 ALA A CA 1
ATOM 791 C C . ALA A 1 98 ? -3.102 -51.492 9.443 1.00 25.94 98 ALA A C 1
ATOM 793 O O . ALA A 1 98 ? -2.357 -50.538 9.253 1.00 25.94 98 ALA A O 1
ATOM 794 N N . SER A 1 99 ? -4.229 -51.399 10.144 1.00 31.91 99 SER A N 1
ATOM 795 C CA . SER A 1 99 ? -4.730 -50.316 10.998 1.00 31.91 99 SER A CA 1
ATOM 796 C C . SER A 1 99 ? -3.871 -50.068 12.250 1.00 31.91 99 SER A C 1
ATOM 798 O O . SER A 1 99 ? -3.458 -51.041 12.877 1.00 31.91 99 SER A O 1
ATOM 800 N N . GLY A 1 100 ? -3.724 -48.820 12.721 1.00 24.88 100 GLY A N 1
ATOM 801 C CA . GLY A 1 100 ? -3.131 -48.565 14.044 1.00 24.88 100 GLY A CA 1
ATOM 802 C C . GLY A 1 100 ? -3.215 -47.117 14.540 1.00 24.88 100 GLY A C 1
ATOM 803 O O . GLY A 1 100 ? -2.996 -46.179 13.784 1.00 24.88 100 GLY A O 1
ATOM 804 N N . GLU A 1 101 ? -3.566 -46.965 15.817 1.00 25.27 101 GLU A N 1
ATOM 805 C CA . GLU A 1 101 ? -3.887 -45.735 16.553 1.00 25.27 101 GLU A CA 1
ATOM 806 C C . GLU A 1 101 ? -2.693 -44.793 16.813 1.00 25.27 101 GLU A C 1
ATOM 808 O O . GLU A 1 101 ? -1.579 -45.221 17.112 1.00 25.27 101 GLU A O 1
ATOM 813 N N . PHE A 1 102 ? -2.965 -43.482 16.823 1.00 25.98 102 PHE A N 1
ATOM 814 C CA . PHE A 1 102 ? -2.051 -42.452 17.322 1.00 25.98 102 PHE A CA 1
ATOM 815 C C . PHE A 1 102 ? -2.010 -42.464 18.858 1.00 25.98 102 PHE A C 1
ATOM 817 O O . PHE A 1 102 ? -3.003 -42.144 19.511 1.00 25.98 102 PHE A O 1
ATOM 824 N N . VAL A 1 103 ? -0.849 -42.750 19.450 1.00 23.78 103 VAL A N 1
ATOM 825 C CA . VAL A 1 103 ? -0.613 -42.602 20.896 1.00 23.78 103 VAL A CA 1
ATOM 826 C C . VAL A 1 103 ? 0.463 -41.542 21.128 1.00 23.78 103 VAL A C 1
ATOM 828 O O . VAL A 1 103 ? 1.654 -41.795 20.960 1.00 23.78 103 VAL A O 1
ATOM 831 N N . PHE A 1 104 ? 0.057 -40.349 21.566 1.00 24.39 104 PHE A N 1
ATOM 832 C CA . PHE A 1 104 ? 0.979 -39.347 22.104 1.00 24.39 104 PHE A CA 1
ATOM 833 C C . PHE A 1 104 ? 1.431 -39.774 23.509 1.00 24.39 104 PHE A C 1
ATOM 835 O O . PHE A 1 104 ? 0.642 -39.750 24.453 1.00 24.39 104 PHE A O 1
ATOM 842 N N . ARG A 1 105 ? 2.707 -40.144 23.682 1.00 24.00 105 ARG A N 1
ATOM 843 C CA . ARG A 1 105 ? 3.332 -40.272 25.010 1.00 24.00 105 ARG A CA 1
ATOM 844 C C . ARG A 1 105 ? 4.238 -39.078 25.282 1.00 24.00 105 ARG A C 1
ATOM 846 O O . ARG A 1 105 ? 5.343 -38.979 24.763 1.00 24.00 105 ARG A O 1
ATOM 853 N N . GLN A 1 106 ? 3.758 -38.201 26.152 1.00 27.09 106 GLN A N 1
ATOM 854 C CA . GLN A 1 106 ? 4.537 -37.158 26.802 1.00 27.09 106 GLN A CA 1
ATOM 855 C C . GLN A 1 106 ? 5.357 -37.805 27.930 1.00 27.09 106 GLN A C 1
ATOM 857 O O . GLN A 1 106 ? 4.786 -38.293 28.904 1.00 27.09 106 GLN A O 1
ATOM 862 N N . LEU A 1 107 ? 6.685 -37.842 27.810 1.00 26.80 107 LEU A N 1
ATOM 863 C CA . LEU A 1 107 ? 7.570 -38.185 28.926 1.00 26.80 107 LEU A CA 1
ATOM 864 C C . LEU A 1 107 ? 8.387 -36.953 29.302 1.00 26.80 107 LEU A C 1
ATOM 866 O O . LEU A 1 107 ? 9.240 -36.496 28.547 1.00 26.80 107 LEU A O 1
ATOM 870 N N . GLY A 1 108 ? 8.077 -36.408 30.477 1.00 24.44 108 GLY A N 1
ATOM 871 C CA . GLY A 1 108 ? 8.887 -35.400 31.140 1.00 24.44 108 GLY A CA 1
ATOM 872 C C . GLY A 1 108 ? 10.024 -36.034 31.935 1.00 24.44 108 GLY A C 1
ATOM 873 O O . GLY A 1 108 ? 9.868 -37.115 32.496 1.00 24.44 108 GLY A O 1
ATOM 874 N N . TYR A 1 109 ? 11.132 -35.305 32.046 1.00 25.16 109 TYR A N 1
ATOM 875 C CA . TYR A 1 109 ? 12.070 -35.435 33.154 1.00 25.16 109 TYR A CA 1
ATOM 876 C C . TYR A 1 109 ? 12.493 -34.047 33.635 1.00 25.16 109 TYR A C 1
ATOM 878 O O . TYR A 1 109 ? 12.780 -33.145 32.852 1.00 25.16 109 TYR A O 1
ATOM 886 N N . CYS A 1 110 ? 12.477 -33.905 34.957 1.00 22.36 110 CYS A N 1
ATOM 887 C CA . CYS A 1 110 ? 12.809 -32.723 35.734 1.00 22.36 110 CYS A CA 1
ATOM 888 C C . CYS A 1 110 ? 14.264 -32.850 36.214 1.00 22.36 110 CYS A C 1
ATOM 890 O O . CYS A 1 110 ? 14.608 -33.885 36.781 1.00 22.36 110 CYS A O 1
ATOM 892 N N . PHE A 1 111 ? 15.086 -31.807 36.077 1.00 24.08 111 PHE A N 1
ATOM 893 C CA . PHE A 1 111 ? 16.314 -31.651 36.867 1.00 24.08 111 PHE A CA 1
ATOM 894 C C . PHE A 1 111 ? 16.400 -30.229 37.437 1.00 24.08 111 PHE A C 1
ATOM 896 O O . PHE A 1 111 ? 16.060 -29.255 36.768 1.00 24.08 111 PHE A O 1
ATOM 903 N N . LYS A 1 112 ? 16.781 -30.164 38.719 1.00 23.62 112 LYS A N 1
ATOM 904 C CA . LYS A 1 112 ? 16.919 -28.978 39.576 1.00 23.62 112 LYS A CA 1
ATOM 905 C C . LYS A 1 112 ? 18.226 -28.223 39.303 1.00 23.62 112 LYS A C 1
ATOM 907 O O . LYS A 1 112 ? 19.244 -28.857 39.061 1.00 23.62 112 LYS A O 1
ATOM 912 N N . ASP A 1 113 ? 18.153 -26.901 39.461 1.00 25.48 113 ASP A N 1
ATOM 913 C CA . ASP A 1 113 ? 19.217 -25.941 39.794 1.00 25.48 113 ASP A CA 1
ATOM 914 C C . ASP A 1 113 ? 20.574 -26.070 39.078 1.00 25.48 113 ASP A C 1
ATOM 916 O O . ASP A 1 113 ? 21.489 -26.727 39.564 1.00 25.48 113 ASP A O 1
ATOM 920 N N . MET A 1 114 ? 20.756 -25.300 37.995 1.00 23.00 114 MET A N 1
ATOM 921 C CA . MET A 1 114 ? 22.047 -24.683 37.666 1.00 23.00 114 MET A CA 1
ATOM 922 C C . MET A 1 114 ? 21.879 -23.480 36.723 1.00 23.00 114 MET A C 1
ATOM 924 O O . MET A 1 114 ? 21.134 -23.501 35.747 1.00 23.00 114 MET A O 1
ATOM 928 N N . SER A 1 115 ? 22.578 -22.409 37.078 1.00 21.64 115 SER A N 1
ATOM 929 C CA . SER A 1 115 ? 22.693 -21.102 36.432 1.00 21.64 115 SER A CA 1
ATOM 930 C C . SER A 1 115 ? 23.363 -21.133 35.047 1.00 21.64 115 SER A C 1
ATOM 932 O O . SER A 1 115 ? 24.354 -21.832 34.889 1.00 21.64 115 SER A O 1
ATOM 934 N N . TRP A 1 116 ? 22.852 -20.297 34.126 1.00 22.72 116 TRP A N 1
ATOM 935 C CA . TRP A 1 116 ? 23.410 -19.791 32.848 1.00 22.72 116 TRP A CA 1
ATOM 936 C C . TRP A 1 116 ? 24.273 -20.734 31.985 1.00 22.72 116 TRP A C 1
ATOM 938 O O . TRP A 1 116 ? 25.410 -20.996 32.345 1.00 22.72 116 TRP A O 1
ATOM 948 N N . ILE A 1 117 ? 23.800 -21.073 30.773 1.00 21.33 117 ILE A N 1
ATOM 949 C CA . ILE A 1 117 ? 24.610 -21.308 29.555 1.00 21.33 117 ILE A CA 1
ATOM 950 C C . ILE A 1 117 ? 23.739 -21.036 28.308 1.00 21.33 117 ILE A C 1
ATOM 952 O O . ILE A 1 117 ? 22.519 -21.184 28.324 1.00 21.33 117 ILE A O 1
ATOM 956 N N . GLU A 1 118 ? 24.409 -20.531 27.278 1.00 21.75 118 GLU A N 1
ATOM 957 C CA . GLU A 1 118 ? 23.969 -19.920 26.023 1.00 21.75 118 GLU A CA 1
ATOM 958 C C . GLU A 1 118 ? 22.877 -20.665 25.233 1.00 21.75 118 GLU A C 1
ATOM 960 O O . GLU A 1 118 ? 22.942 -21.873 25.027 1.00 21.75 118 GLU A O 1
ATOM 965 N N . ILE A 1 119 ? 21.924 -19.911 24.665 1.00 25.03 119 ILE A N 1
ATOM 966 C CA . ILE A 1 119 ? 21.124 -20.383 23.525 1.00 25.03 119 ILE A CA 1
ATOM 967 C C . ILE A 1 119 ? 21.984 -20.203 22.273 1.00 25.03 119 ILE A C 1
ATOM 969 O O . ILE A 1 119 ? 21.885 -19.205 21.557 1.00 25.03 119 ILE A O 1
ATOM 973 N N . THR A 1 120 ? 22.857 -21.170 22.027 1.00 24.36 120 THR A N 1
ATOM 974 C CA . THR A 1 120 ? 23.466 -21.405 20.722 1.00 24.36 120 THR A CA 1
ATOM 975 C C . THR A 1 120 ? 22.962 -22.743 20.187 1.00 24.36 120 THR A C 1
ATOM 977 O O . THR A 1 120 ? 23.058 -23.776 20.837 1.00 24.36 120 THR A O 1
ATOM 980 N N . ASN A 1 121 ? 22.460 -22.679 18.953 1.00 22.59 121 ASN A N 1
ATOM 981 C CA . ASN A 1 121 ? 22.201 -23.774 18.017 1.00 22.59 121 ASN A CA 1
ATOM 982 C C . ASN A 1 121 ? 20.834 -24.488 18.066 1.00 22.59 121 ASN A C 1
ATOM 984 O O . ASN A 1 121 ? 20.458 -25.186 18.999 1.00 22.59 121 ASN A O 1
ATOM 988 N N . VAL A 1 122 ? 20.126 -24.277 16.950 1.00 26.72 122 VAL A N 1
ATOM 989 C CA . VAL A 1 122 ? 19.133 -25.113 16.261 1.00 26.72 122 VAL A CA 1
ATOM 990 C C . VAL A 1 122 ? 18.992 -26.533 16.827 1.00 26.72 122 VAL A C 1
ATOM 992 O O . VAL A 1 122 ? 19.880 -27.365 16.664 1.00 26.72 122 VAL A O 1
ATOM 995 N N . ALA A 1 123 ? 17.827 -26.836 17.401 1.00 23.17 123 ALA A N 1
ATOM 996 C CA . ALA A 1 123 ? 17.415 -28.208 17.675 1.00 23.17 123 ALA A CA 1
ATOM 997 C C . ALA A 1 123 ? 16.842 -28.839 16.391 1.00 23.17 123 ALA A C 1
ATOM 999 O O . ALA A 1 123 ? 15.711 -28.553 15.989 1.00 23.17 123 ALA A O 1
ATOM 1000 N N . LEU A 1 124 ? 17.639 -29.690 15.743 1.00 25.58 124 LEU A N 1
ATOM 1001 C CA . LEU A 1 124 ? 17.146 -30.722 14.829 1.00 25.58 124 LEU A CA 1
ATOM 1002 C C . LEU A 1 124 ? 16.436 -31.780 15.683 1.00 25.58 124 LEU A C 1
ATOM 1004 O O . LEU A 1 124 ? 17.084 -32.461 16.475 1.00 25.58 124 LEU A O 1
ATOM 1008 N N . ILE A 1 125 ? 15.112 -31.899 15.564 1.00 27.55 125 ILE A N 1
ATOM 1009 C CA . ILE A 1 125 ? 14.378 -33.032 16.141 1.00 27.55 125 ILE A CA 1
ATOM 1010 C C . ILE A 1 125 ? 14.240 -34.070 15.033 1.00 27.55 125 ILE A C 1
ATOM 1012 O O . ILE A 1 125 ? 13.548 -33.848 14.046 1.00 27.55 125 ILE A O 1
ATOM 1016 N N . PHE A 1 126 ? 14.911 -35.205 15.191 1.00 29.95 126 PHE A N 1
ATOM 1017 C CA . PHE A 1 126 ? 14.690 -36.372 14.346 1.00 29.95 126 PHE A CA 1
ATOM 1018 C C . PHE A 1 126 ? 13.406 -37.065 14.815 1.00 29.95 126 PHE A C 1
ATOM 1020 O O . PHE A 1 126 ? 13.287 -37.404 15.994 1.00 29.95 126 PHE A O 1
ATOM 1027 N N . CYS A 1 127 ? 12.439 -37.266 13.916 1.00 31.41 127 CYS A N 1
ATOM 1028 C CA . CYS A 1 127 ? 11.360 -38.214 14.172 1.00 31.41 127 CYS A CA 1
ATOM 1029 C C . CYS A 1 127 ? 11.855 -39.579 13.724 1.00 31.41 127 CYS A C 1
ATOM 1031 O O . CYS A 1 127 ? 12.214 -39.770 12.564 1.00 31.41 127 CYS A O 1
ATOM 1033 N N . ILE A 1 128 ? 11.862 -40.520 14.654 1.00 33.34 128 ILE A N 1
ATOM 1034 C CA . ILE A 1 128 ? 12.104 -41.918 14.348 1.00 33.34 128 ILE A CA 1
ATOM 1035 C C . ILE A 1 128 ? 10.726 -42.553 14.156 1.00 33.34 128 ILE A C 1
ATOM 1037 O O . ILE A 1 128 ? 10.010 -42.782 15.132 1.00 33.34 128 ILE A O 1
ATOM 1041 N N . GLU A 1 129 ? 10.337 -42.801 12.906 1.00 35.81 129 GLU A N 1
ATOM 1042 C CA . GLU A 1 129 ? 9.213 -43.694 12.621 1.00 35.81 129 GLU A CA 1
ATOM 1043 C C . GLU A 1 129 ? 9.690 -45.137 12.779 1.00 35.81 129 GLU A C 1
ATOM 1045 O O . GLU A 1 129 ? 10.767 -45.516 12.315 1.00 35.81 129 GLU A O 1
ATOM 1050 N N . LYS A 1 130 ? 8.894 -45.938 13.488 1.00 33.97 130 LYS A N 1
ATOM 1051 C CA . LYS A 1 130 ? 9.083 -47.381 13.551 1.00 33.97 130 LYS A CA 1
ATOM 1052 C C . LYS A 1 130 ? 8.052 -48.014 12.630 1.00 33.97 130 LYS A C 1
ATOM 1054 O O . LYS A 1 130 ? 6.870 -48.044 12.957 1.00 33.97 130 LYS A O 1
ATOM 1059 N N . ASN A 1 131 ? 8.517 -48.521 11.506 1.00 47.44 131 ASN A N 1
ATOM 1060 C CA . ASN A 1 131 ? 7.787 -49.404 10.611 1.00 47.44 131 ASN A CA 1
ATOM 1061 C C . ASN A 1 131 ? 8.313 -50.839 10.798 1.00 47.44 131 ASN A C 1
ATOM 1063 O O . ASN A 1 131 ? 9.381 -51.057 11.377 1.00 47.44 131 ASN A O 1
ATOM 1067 N N . ASP A 1 132 ? 7.558 -51.839 10.342 1.00 41.69 132 ASP A N 1
ATOM 1068 C CA . ASP A 1 132 ? 7.864 -53.261 10.582 1.00 41.69 132 ASP A CA 1
ATOM 1069 C C . ASP A 1 132 ? 9.177 -53.750 9.929 1.00 41.69 132 ASP A C 1
ATOM 1071 O O . ASP A 1 132 ? 9.603 -54.879 10.165 1.00 41.69 132 ASP A O 1
ATOM 1075 N N . GLN A 1 133 ? 9.869 -52.890 9.171 1.00 37.66 133 GLN A N 1
ATOM 1076 C CA . GLN A 1 133 ? 11.164 -53.167 8.538 1.00 37.66 133 GLN A CA 1
ATOM 1077 C C . GLN A 1 133 ? 12.372 -52.459 9.191 1.00 37.66 133 GLN A C 1
ATOM 1079 O O . GLN A 1 133 ? 13.503 -52.681 8.762 1.00 37.66 133 GLN A O 1
ATOM 1084 N N . GLY A 1 134 ? 12.186 -51.650 10.244 1.00 38.91 134 GLY A N 1
ATOM 1085 C CA . GLY A 1 134 ? 13.288 -50.991 10.960 1.00 38.91 134 GLY A CA 1
ATOM 1086 C C . GLY A 1 134 ? 13.014 -49.532 11.323 1.00 38.91 134 GLY A C 1
ATOM 1087 O O . GLY A 1 134 ? 11.883 -49.067 11.271 1.00 38.91 134 GLY A O 1
ATOM 1088 N N . TYR A 1 135 ? 14.058 -48.818 11.750 1.00 35.44 135 TYR A N 1
ATOM 1089 C CA . TYR A 1 135 ? 13.994 -47.381 12.022 1.00 35.44 135 TYR A CA 1
ATOM 1090 C C . TYR A 1 135 ? 14.377 -46.608 10.757 1.00 35.44 135 TYR A C 1
ATOM 1092 O O . TYR A 1 135 ? 15.515 -46.728 10.303 1.00 35.44 135 TYR A O 1
ATOM 1100 N N . SER A 1 136 ? 13.468 -45.804 10.204 1.00 35.38 136 SER A N 1
ATOM 1101 C CA . SER A 1 136 ? 13.816 -44.820 9.173 1.00 35.38 136 SER A CA 1
ATOM 1102 C C . SER A 1 136 ? 14.049 -43.452 9.816 1.00 35.38 136 SER A C 1
ATOM 1104 O O . SER A 1 136 ? 13.174 -42.928 10.509 1.00 35.38 136 SER A O 1
ATOM 1106 N N . GLU A 1 137 ? 15.225 -42.860 9.591 1.00 33.88 137 GLU A N 1
ATOM 1107 C CA . GLU A 1 137 ? 15.487 -41.466 9.958 1.00 33.88 137 GLU A CA 1
ATOM 1108 C C . GLU A 1 137 ? 14.778 -40.546 8.963 1.00 33.88 137 GLU A C 1
ATOM 1110 O O . GLU A 1 137 ? 15.272 -40.278 7.868 1.00 33.88 137 GLU A O 1
ATOM 1115 N N . THR A 1 138 ? 13.610 -40.044 9.351 1.00 35.41 138 THR A N 1
ATOM 1116 C CA . THR A 1 138 ? 12.928 -38.997 8.592 1.00 35.41 138 THR A CA 1
ATOM 1117 C C . THR A 1 138 ? 13.267 -37.654 9.225 1.00 35.41 138 THR A C 1
ATOM 1119 O O . THR A 1 138 ? 13.124 -37.450 10.436 1.00 35.41 138 THR A O 1
ATOM 1122 N N . LEU A 1 139 ? 13.728 -36.709 8.401 1.00 33.03 139 LEU A N 1
ATOM 1123 C CA . LEU A 1 139 ? 13.974 -35.338 8.830 1.00 33.03 139 LEU A CA 1
ATOM 1124 C C . LEU A 1 139 ? 12.623 -34.675 9.144 1.00 33.03 139 LEU A C 1
ATOM 1126 O O . LEU A 1 139 ? 11.994 -34.062 8.284 1.00 33.03 139 LEU A O 1
ATOM 1130 N N . CYS A 1 140 ? 12.158 -34.810 10.383 1.00 32.75 140 CYS A N 1
ATOM 1131 C CA . CYS A 1 140 ? 11.066 -34.003 10.905 1.00 32.75 140 CYS A CA 1
ATOM 1132 C C . CYS A 1 140 ? 11.577 -32.574 11.040 1.00 32.75 140 CYS A C 1
ATOM 1134 O O . CYS A 1 140 ? 12.168 -32.178 12.043 1.00 32.75 140 CYS A O 1
ATOM 1136 N N . SER A 1 141 ? 11.379 -31.783 9.994 1.00 28.88 141 SER A N 1
ATOM 1137 C CA . SER A 1 141 ? 11.619 -30.355 10.061 1.00 28.88 141 SER A CA 1
ATOM 1138 C C . SER A 1 141 ? 10.790 -29.770 11.207 1.00 28.88 141 SER A C 1
ATOM 1140 O O . SER A 1 141 ? 9.559 -29.763 11.160 1.00 28.88 141 SER A O 1
ATOM 1142 N N . THR A 1 142 ? 11.465 -29.299 12.247 1.00 28.58 142 THR A N 1
ATOM 1143 C CA . THR A 1 142 ? 10.852 -28.612 13.376 1.00 28.58 142 THR A CA 1
ATOM 1144 C C . THR A 1 142 ? 10.222 -27.304 12.900 1.00 28.58 142 THR A C 1
ATOM 1146 O O . THR A 1 142 ? 10.915 -26.326 12.636 1.00 28.58 142 THR A O 1
ATOM 1149 N N . GLY A 1 143 ? 8.890 -27.288 12.793 1.00 32.66 143 GLY A N 1
ATOM 1150 C CA . GLY A 1 143 ? 8.089 -26.060 12.812 1.00 32.66 143 GLY A CA 1
ATOM 1151 C C . GLY A 1 143 ? 7.856 -25.334 11.484 1.00 32.66 143 GLY A C 1
ATOM 1152 O O . GLY A 1 143 ? 7.889 -24.105 11.467 1.00 32.66 143 GLY A O 1
ATOM 1153 N N . TRP A 1 144 ? 7.554 -26.042 10.392 1.00 30.75 144 TRP A N 1
ATOM 1154 C CA . TRP A 1 144 ? 6.888 -25.425 9.232 1.00 30.75 144 TRP A CA 1
ATOM 1155 C C . TRP A 1 144 ? 5.374 -25.623 9.334 1.00 30.75 144 TRP A C 1
ATOM 1157 O O . TRP A 1 144 ? 4.784 -26.391 8.582 1.00 30.75 144 TRP A O 1
ATOM 1167 N N . GLU A 1 145 ? 4.737 -24.950 10.289 1.00 31.45 145 GLU A N 1
ATOM 1168 C CA . GLU A 1 145 ? 3.278 -24.828 10.284 1.00 31.45 145 GLU A CA 1
ATOM 1169 C C . GLU A 1 145 ? 2.878 -23.795 9.210 1.00 31.45 145 GLU A C 1
ATOM 1171 O O . GLU A 1 145 ? 3.160 -22.604 9.339 1.00 31.45 145 GLU A O 1
ATOM 1176 N N . ASP A 1 146 ? 2.282 -24.272 8.113 1.00 35.25 146 ASP A N 1
ATOM 1177 C CA . ASP A 1 146 ? 1.381 -23.545 7.203 1.00 35.25 146 ASP A CA 1
ATOM 1178 C C . ASP A 1 146 ? 1.716 -22.076 6.872 1.00 35.25 146 ASP A C 1
ATOM 1180 O O . ASP A 1 146 ? 0.900 -21.168 7.078 1.00 35.25 146 ASP A O 1
ATOM 1184 N N . VAL A 1 147 ? 2.884 -21.795 6.281 1.00 40.16 147 VAL A N 1
ATOM 1185 C CA . VAL A 1 147 ? 3.268 -20.407 5.955 1.00 40.16 147 VAL A CA 1
ATOM 1186 C C . VAL A 1 147 ? 2.595 -19.920 4.669 1.00 40.16 147 VAL A C 1
ATOM 1188 O O . VAL A 1 147 ? 3.200 -19.740 3.612 1.00 40.16 147 VAL A O 1
ATOM 1191 N N . THR A 1 148 ? 1.297 -19.666 4.778 1.00 48.94 148 THR A N 1
ATOM 1192 C CA . THR A 1 148 ? 0.581 -18.727 3.923 1.00 48.94 148 THR A CA 1
ATOM 1193 C C . THR A 1 148 ? 0.948 -17.331 4.416 1.00 48.94 148 THR A C 1
ATOM 1195 O O . THR A 1 148 ? 0.411 -16.930 5.446 1.00 48.94 148 THR A O 1
ATOM 1198 N N . THR A 1 149 ? 1.902 -16.627 3.791 1.00 64.88 149 THR A N 1
ATOM 1199 C CA . THR A 1 149 ? 2.705 -15.637 4.540 1.00 64.88 149 THR A CA 1
ATOM 1200 C C . THR A 1 149 ? 1.841 -14.618 5.284 1.00 64.88 149 THR A C 1
ATOM 1202 O O . THR A 1 149 ? 1.970 -14.513 6.501 1.00 64.88 149 THR A O 1
ATOM 1205 N N . TYR A 1 150 ? 0.874 -13.971 4.609 1.00 82.12 150 TYR A N 1
ATOM 1206 C CA . TYR A 1 150 ? -0.034 -13.037 5.290 1.00 82.12 150 TYR A CA 1
ATOM 1207 C C . TYR A 1 150 ? -1.509 -13.087 4.908 1.00 82.12 150 TYR A C 1
ATOM 1209 O O . TYR A 1 150 ? -2.267 -12.484 5.656 1.00 82.12 150 TYR A O 1
ATOM 1217 N N . LYS A 1 151 ? -1.951 -13.756 3.829 1.00 86.50 151 LYS A N 1
ATOM 1218 C CA . LYS A 1 151 ? -3.375 -13.854 3.400 1.00 86.50 151 LYS A CA 1
ATOM 1219 C C . LYS A 1 151 ? -4.187 -12.542 3.568 1.00 86.50 151 LYS A C 1
ATOM 1221 O O . LYS A 1 151 ? -5.135 -12.509 4.360 1.00 86.50 151 LYS A O 1
ATOM 1226 N N . PRO A 1 152 ? -3.792 -11.433 2.925 1.00 90.44 152 PRO A N 1
ATOM 1227 C CA . PRO A 1 152 ? -4.497 -10.162 3.078 1.00 90.44 152 PRO A CA 1
ATOM 1228 C C . PRO A 1 152 ? -5.900 -10.207 2.455 1.00 90.44 152 PRO A C 1
ATOM 1230 O O . PRO A 1 152 ? -6.088 -10.788 1.392 1.00 90.44 152 PRO A O 1
ATOM 1233 N N . GLU A 1 153 ? -6.868 -9.529 3.074 1.00 91.31 153 GLU A N 1
ATOM 1234 C CA . GLU A 1 153 ? -8.170 -9.242 2.448 1.00 91.31 153 GLU A CA 1
ATOM 1235 C C . GLU A 1 153 ? -8.147 -7.966 1.605 1.00 91.31 153 GLU A C 1
ATOM 1237 O O . GLU A 1 153 ? -9.046 -7.736 0.808 1.00 91.31 153 GLU A O 1
ATOM 1242 N N . ILE A 1 154 ? -7.124 -7.126 1.761 1.00 91.62 154 ILE A N 1
ATOM 1243 C CA . ILE A 1 154 ? -6.923 -5.943 0.923 1.00 91.62 154 ILE A CA 1
ATOM 1244 C C . ILE A 1 154 ? -5.465 -5.898 0.493 1.00 91.62 154 ILE A C 1
ATOM 1246 O O . ILE A 1 154 ? -4.582 -5.912 1.352 1.00 91.62 154 ILE A O 1
ATOM 1250 N N . VAL A 1 155 ? -5.210 -5.790 -0.809 1.00 92.88 155 VAL A N 1
ATOM 1251 C CA . VAL A 1 155 ? -3.893 -5.411 -1.337 1.00 92.88 155 VAL A CA 1
ATOM 1252 C C . VAL A 1 155 ? -3.990 -3.979 -1.852 1.00 92.88 155 VAL A C 1
ATOM 1254 O O . VAL A 1 155 ? -4.542 -3.703 -2.918 1.00 92.88 155 VAL A O 1
ATOM 1257 N N . TRP A 1 156 ? -3.481 -3.050 -1.050 1.00 92.94 156 TRP A N 1
ATOM 1258 C CA . TRP A 1 156 ? -3.528 -1.619 -1.307 1.00 92.94 156 TRP A CA 1
ATOM 1259 C C . TRP A 1 156 ? -2.205 -1.175 -1.933 1.00 92.94 156 TRP A C 1
ATOM 1261 O O . TRP A 1 156 ? -1.182 -1.066 -1.256 1.00 92.94 156 TRP A O 1
ATOM 1271 N N . SER A 1 157 ? -2.207 -0.953 -3.244 1.00 92.31 157 SER A N 1
ATOM 1272 C CA . SER A 1 157 ? -1.012 -0.528 -3.979 1.00 92.31 157 SER A CA 1
ATOM 1273 C C . SER A 1 157 ? -0.837 0.990 -3.951 1.00 92.31 157 SER A C 1
ATOM 1275 O O . SER A 1 157 ? -1.817 1.729 -3.887 1.00 92.31 157 SER A O 1
ATOM 1277 N N . ASP A 1 158 ? 0.396 1.482 -4.035 1.00 86.94 158 ASP A N 1
ATOM 1278 C CA . ASP A 1 158 ? 0.657 2.910 -4.224 1.00 86.94 158 ASP A CA 1
ATOM 1279 C C . ASP A 1 158 ? 1.864 3.189 -5.108 1.00 86.94 158 ASP A C 1
ATOM 1281 O O . ASP A 1 158 ? 2.652 2.308 -5.449 1.00 86.94 158 ASP A O 1
ATOM 1285 N N . GLY A 1 159 ? 2.029 4.465 -5.446 1.00 73.88 159 GLY A N 1
ATOM 1286 C CA . GLY A 1 159 ? 3.212 4.954 -6.126 1.00 73.88 159 GLY A CA 1
ATOM 1287 C C . GLY A 1 159 ? 3.289 4.804 -7.651 1.00 73.88 159 GLY A C 1
ATOM 1288 O O . GLY A 1 159 ? 4.366 5.013 -8.206 1.00 73.88 159 GLY A O 1
ATOM 1289 N N . PRO A 1 160 ? 2.217 4.550 -8.420 1.00 66.88 160 PRO A N 1
ATOM 1290 C CA . PRO A 1 160 ? 2.356 4.377 -9.864 1.00 66.88 160 PRO A CA 1
ATOM 1291 C C . PRO A 1 160 ? 2.569 5.699 -10.635 1.00 66.88 160 PRO A C 1
ATOM 1293 O O . PRO A 1 160 ? 2.252 5.762 -11.821 1.00 66.88 160 PRO A O 1
ATOM 1296 N N . MET A 1 161 ? 3.016 6.785 -9.988 1.00 66.75 161 MET A N 1
ATOM 1297 C CA . MET A 1 161 ? 2.942 8.152 -10.535 1.00 66.75 161 MET A CA 1
ATOM 1298 C C . MET A 1 161 ? 3.654 8.297 -11.889 1.00 66.75 161 MET A C 1
ATOM 1300 O O . MET A 1 161 ? 3.177 9.025 -12.764 1.00 66.75 161 MET A O 1
ATOM 1304 N N . ASP A 1 162 ? 4.725 7.532 -12.096 1.00 77.38 162 ASP A N 1
ATOM 1305 C CA . ASP A 1 162 ? 5.557 7.638 -13.291 1.00 77.38 162 ASP A CA 1
ATOM 1306 C C . ASP A 1 162 ? 5.318 6.502 -14.311 1.00 77.38 162 ASP A C 1
ATOM 1308 O O . ASP A 1 162 ? 5.297 6.752 -15.519 1.00 77.38 162 ASP A O 1
ATOM 1312 N N . GLY A 1 163 ? 5.094 5.266 -13.845 1.00 85.12 163 GLY A N 1
ATOM 1313 C CA . GLY A 1 163 ? 4.973 4.066 -14.685 1.00 85.12 163 GLY A CA 1
ATOM 1314 C C . GLY A 1 163 ? 3.530 3.694 -15.050 1.00 85.12 163 GLY A C 1
ATOM 1315 O O . GLY A 1 163 ? 2.633 3.694 -14.203 1.00 85.12 163 GLY A O 1
ATOM 1316 N N . LYS A 1 164 ? 3.288 3.324 -16.315 1.00 92.00 164 LYS A N 1
ATOM 1317 C CA . LYS A 1 164 ? 2.002 2.740 -16.753 1.00 92.00 164 LYS A CA 1
ATOM 1318 C C . LYS A 1 164 ? 1.797 1.352 -16.136 1.00 92.00 164 LYS A C 1
ATOM 1320 O O . LYS A 1 164 ? 2.759 0.665 -15.813 1.00 92.00 164 LYS A O 1
ATOM 1325 N N . TYR A 1 165 ? 0.544 0.909 -16.054 1.00 91.19 165 TYR A N 1
ATOM 1326 C CA . TYR A 1 165 ? 0.186 -0.431 -15.563 1.00 91.19 165 TYR A CA 1
ATOM 1327 C C . TYR A 1 165 ? 0.871 -1.576 -16.330 1.00 91.19 165 TYR A C 1
ATOM 1329 O O . TYR A 1 165 ? 1.120 -2.635 -15.764 1.00 91.19 165 TYR A O 1
ATOM 1337 N N . THR A 1 166 ? 1.211 -1.354 -17.605 1.00 92.50 166 THR A N 1
ATOM 1338 C CA . THR A 1 166 ? 1.960 -2.308 -18.432 1.00 92.50 166 THR A CA 1
ATOM 1339 C C . THR A 1 166 ? 3.390 -2.493 -17.939 1.00 92.50 166 THR A C 1
ATOM 1341 O O . THR A 1 166 ? 3.853 -3.622 -17.876 1.00 92.50 166 THR A O 1
ATOM 1344 N N . TYR A 1 167 ? 4.068 -1.410 -17.539 1.00 93.62 167 TYR A N 1
ATOM 1345 C CA . TYR A 1 167 ? 5.405 -1.484 -16.945 1.00 93.62 167 TYR A CA 1
ATOM 1346 C C . TYR A 1 167 ? 5.355 -2.216 -15.606 1.00 93.62 167 TYR A C 1
ATOM 1348 O O . TYR A 1 167 ? 6.167 -3.099 -15.368 1.00 93.62 167 TYR A O 1
ATOM 1356 N N . TRP A 1 168 ? 4.363 -1.921 -14.767 1.00 92.75 168 TRP A N 1
ATOM 1357 C CA . TRP A 1 168 ? 4.202 -2.613 -13.491 1.00 92.75 168 TRP A CA 1
ATOM 1358 C C . TRP A 1 168 ? 3.760 -4.065 -13.635 1.00 92.75 168 TRP A C 1
ATOM 1360 O O . TRP A 1 168 ? 3.820 -4.786 -12.658 1.00 92.75 168 TRP A O 1
ATOM 1370 N N . ASN A 1 169 ? 3.327 -4.511 -14.815 1.00 92.88 169 ASN A N 1
ATOM 1371 C CA . ASN A 1 169 ? 2.740 -5.833 -15.017 1.00 92.88 169 ASN A CA 1
ATOM 1372 C C . ASN A 1 169 ? 1.524 -6.120 -14.107 1.00 92.88 169 ASN A C 1
ATOM 1374 O O . ASN A 1 169 ? 1.241 -7.255 -13.721 1.00 92.88 169 ASN A O 1
ATOM 1378 N N . SER A 1 170 ? 0.783 -5.069 -13.749 1.00 92.62 170 SER A N 1
ATOM 1379 C CA . SER A 1 170 ? -0.281 -5.166 -12.749 1.00 92.62 170 SER A CA 1
ATOM 1380 C C . SER A 1 170 ? -1.467 -6.000 -13.215 1.00 92.62 170 SER A C 1
ATOM 1382 O O . SER A 1 170 ? -2.103 -6.651 -12.398 1.00 92.62 170 SER A O 1
ATOM 1384 N N . THR A 1 171 ? -1.753 -6.030 -14.519 1.00 92.88 171 THR A N 1
ATOM 1385 C CA . THR A 1 171 ? -2.838 -6.852 -15.072 1.00 92.88 171 THR A CA 1
ATOM 1386 C C . THR A 1 171 ? -2.601 -8.339 -14.832 1.00 92.88 171 THR A C 1
ATOM 1388 O O . THR A 1 171 ? -3.536 -9.038 -14.458 1.00 92.88 171 THR A O 1
ATOM 1391 N N . GLN A 1 172 ? -1.363 -8.818 -14.994 1.00 93.19 172 GLN A N 1
ATOM 1392 C CA . GLN A 1 172 ? -1.021 -10.219 -14.743 1.00 93.19 172 GLN A CA 1
ATOM 1393 C C . GLN A 1 172 ? -1.128 -10.557 -13.258 1.00 93.19 172 GLN A C 1
ATOM 1395 O O . GLN A 1 172 ? -1.743 -11.563 -12.911 1.00 93.19 172 GLN A O 1
ATOM 1400 N N . PHE A 1 173 ? -0.592 -9.697 -12.387 1.00 93.00 173 PHE A N 1
ATOM 1401 C CA . PHE A 1 173 ? -0.677 -9.908 -10.943 1.00 93.00 173 PHE A CA 1
ATOM 1402 C C . PHE A 1 173 ? -2.126 -9.931 -10.453 1.00 93.00 173 PHE A C 1
ATOM 1404 O O . PHE A 1 173 ? -2.512 -10.852 -9.744 1.00 93.00 173 PHE A O 1
ATOM 1411 N N . ILE A 1 174 ? -2.949 -8.964 -10.866 1.00 93.62 174 ILE A N 1
ATOM 1412 C CA . ILE A 1 174 ? -4.358 -8.888 -10.463 1.00 93.62 174 ILE A CA 1
ATOM 1413 C C . ILE A 1 174 ? -5.154 -10.080 -11.015 1.00 93.62 174 ILE A C 1
ATOM 1415 O O . ILE A 1 174 ? -5.957 -10.669 -10.295 1.00 93.62 174 ILE A O 1
ATOM 1419 N N . ALA A 1 175 ? -4.910 -10.485 -12.266 1.00 94.62 175 ALA A N 1
ATOM 1420 C CA . ALA A 1 175 ? -5.543 -11.675 -12.831 1.00 94.62 175 ALA A CA 1
ATOM 1421 C C . ALA A 1 175 ? -5.172 -12.936 -12.039 1.00 94.62 175 ALA A C 1
ATOM 1423 O O . ALA A 1 175 ? -6.038 -13.749 -11.729 1.00 94.62 175 ALA A O 1
ATOM 1424 N N . TRP A 1 176 ? -3.900 -13.093 -11.668 1.00 94.38 176 TRP A N 1
ATOM 1425 C CA . TRP A 1 176 ? -3.475 -14.179 -10.792 1.00 94.38 176 TRP A CA 1
ATOM 1426 C C . TRP A 1 176 ? -4.119 -14.079 -9.399 1.00 94.38 176 TRP A C 1
ATOM 1428 O O . TRP A 1 176 ? -4.565 -15.095 -8.860 1.00 94.38 176 TRP A O 1
ATOM 1438 N N . LEU A 1 177 ? -4.225 -12.869 -8.841 1.00 92.00 177 LEU A N 1
ATOM 1439 C CA . LEU A 1 177 ? -4.775 -12.617 -7.512 1.00 92.00 177 LEU A CA 1
ATOM 1440 C C . LEU A 1 177 ? -6.225 -13.111 -7.403 1.00 92.00 177 LEU A C 1
ATOM 1442 O O . LEU A 1 177 ? -6.546 -13.816 -6.450 1.00 92.00 177 LEU A O 1
ATOM 1446 N N . TYR A 1 178 ? -7.068 -12.834 -8.400 1.00 93.88 178 TYR A N 1
ATOM 1447 C CA . TYR A 1 178 ? -8.473 -13.269 -8.402 1.00 93.88 178 TYR A CA 1
ATOM 1448 C C . TYR A 1 178 ? -8.724 -14.668 -8.969 1.00 93.88 178 TYR A C 1
ATOM 1450 O O . TYR A 1 178 ? -9.774 -15.243 -8.704 1.00 93.88 178 TYR A O 1
ATOM 1458 N N . ASN A 1 179 ? -7.801 -15.241 -9.745 1.00 93.69 179 ASN A N 1
ATOM 1459 C CA . ASN A 1 179 ? -8.024 -16.565 -10.339 1.00 93.69 179 ASN A CA 1
ATOM 1460 C C . ASN A 1 179 ? -7.365 -17.696 -9.539 1.00 93.69 179 ASN A C 1
ATOM 1462 O O . ASN A 1 179 ? -7.948 -18.772 -9.387 1.00 93.69 179 ASN A O 1
ATOM 1466 N N . SER A 1 180 ? -6.159 -17.459 -9.021 1.00 90.12 180 SER A N 1
ATOM 1467 C CA . SER A 1 180 ? -5.271 -18.528 -8.548 1.00 90.12 180 SER A CA 1
ATOM 1468 C C . SER A 1 180 ? -4.738 -18.322 -7.134 1.00 90.12 180 SER A C 1
ATOM 1470 O O . SER A 1 180 ? -4.197 -19.268 -6.561 1.00 90.12 180 SER A O 1
ATOM 1472 N N . SER A 1 181 ? -4.847 -17.120 -6.559 1.00 87.50 181 SER A N 1
ATOM 1473 C CA . SER A 1 181 ? -4.301 -16.882 -5.223 1.00 87.50 181 SER A CA 1
ATOM 1474 C C . SER A 1 181 ? -5.092 -17.612 -4.124 1.00 87.50 181 SER A C 1
ATOM 1476 O O . SER A 1 181 ? -6.294 -17.849 -4.272 1.00 87.50 181 SER A O 1
ATOM 1478 N N . PRO A 1 182 ? -4.464 -17.902 -2.970 1.00 86.69 182 PRO A N 1
ATOM 1479 C CA . PRO A 1 182 ? -5.153 -18.456 -1.801 1.00 86.69 182 PRO A CA 1
ATOM 1480 C C . PRO A 1 182 ? -6.227 -17.540 -1.194 1.00 86.69 182 PRO A C 1
ATOM 1482 O O . PRO A 1 182 ? -6.963 -17.977 -0.314 1.00 86.69 182 PRO A O 1
ATOM 1485 N N . VAL A 1 183 ? -6.279 -16.268 -1.601 1.00 88.94 183 VAL A N 1
ATOM 1486 C CA . VAL A 1 183 ? -7.218 -15.251 -1.097 1.00 88.94 183 VAL A CA 1
ATOM 1487 C C . VAL A 1 183 ? -8.194 -14.769 -2.170 1.00 88.94 183 VAL A C 1
ATOM 1489 O O . VAL A 1 183 ? -8.910 -13.797 -1.955 1.00 88.94 183 VAL A O 1
ATOM 1492 N N . LYS A 1 184 ? -8.247 -15.449 -3.319 1.00 90.25 184 LYS A N 1
ATOM 1493 C CA . LYS A 1 184 ? -9.017 -15.049 -4.504 1.00 90.25 184 LYS A CA 1
ATOM 1494 C C . LYS A 1 184 ? -10.492 -14.725 -4.249 1.00 90.25 184 LYS A C 1
ATOM 1496 O O . LYS A 1 184 ? -11.038 -13.853 -4.913 1.00 90.25 184 LYS A O 1
ATOM 1501 N N . ASP A 1 185 ? -11.113 -15.401 -3.283 1.00 92.00 185 ASP A N 1
ATOM 1502 C CA . ASP A 1 185 ? -12.546 -15.278 -3.002 1.00 92.00 185 ASP A CA 1
ATOM 1503 C C . ASP A 1 185 ? -12.877 -14.095 -2.073 1.00 92.00 185 ASP A C 1
ATOM 1505 O O . ASP A 1 185 ? -14.042 -13.728 -1.932 1.00 92.00 185 ASP A O 1
ATOM 1509 N N . THR A 1 186 ? -11.875 -13.506 -1.406 1.00 91.44 186 THR A N 1
ATOM 1510 C CA . THR A 1 186 ? -12.084 -12.466 -0.380 1.00 91.44 186 THR A CA 1
ATOM 1511 C C . THR A 1 186 ? -11.255 -11.207 -0.579 1.00 91.44 186 THR A C 1
ATOM 1513 O O . THR A 1 186 ? -11.622 -10.156 -0.052 1.00 91.44 186 THR A O 1
ATOM 1516 N N . VAL A 1 187 ? -10.136 -11.299 -1.296 1.00 93.25 187 VAL A N 1
ATOM 1517 C CA . VAL A 1 187 ? -9.226 -10.177 -1.500 1.00 93.25 187 VAL A CA 1
ATOM 1518 C C . VAL A 1 187 ? -9.881 -9.090 -2.339 1.00 93.25 187 VAL A C 1
ATOM 1520 O O . VAL A 1 187 ? -10.590 -9.375 -3.297 1.00 93.25 187 VAL A O 1
ATOM 1523 N N . VAL A 1 188 ? -9.605 -7.836 -1.995 1.00 94.62 188 VAL A N 1
ATOM 1524 C CA . VAL A 1 188 ? -9.944 -6.681 -2.824 1.00 94.62 188 VAL A CA 1
ATOM 1525 C C . VAL A 1 188 ? -8.733 -5.788 -3.068 1.00 94.62 188 VAL A C 1
ATOM 1527 O O . VAL A 1 188 ? -7.794 -5.747 -2.266 1.00 94.62 188 VAL A O 1
ATOM 1530 N N . VAL A 1 189 ? -8.752 -5.039 -4.167 1.00 94.31 189 VAL A N 1
ATOM 1531 C CA . VAL A 1 189 ? -7.675 -4.114 -4.537 1.00 94.31 189 VAL A CA 1
ATOM 1532 C C . VAL A 1 189 ? -8.180 -2.698 -4.792 1.00 94.31 189 VAL A C 1
ATOM 1534 O O . VAL A 1 189 ? -9.292 -2.479 -5.277 1.00 94.31 189 VAL A O 1
ATOM 1537 N N . ASN A 1 190 ? -7.326 -1.721 -4.486 1.00 94.25 190 ASN A N 1
ATOM 1538 C CA . ASN A 1 190 ? -7.585 -0.312 -4.782 1.00 94.25 190 ASN A CA 1
ATOM 1539 C C . ASN A 1 190 ? -7.334 0.024 -6.267 1.00 94.25 190 ASN A C 1
ATOM 1541 O O . ASN A 1 190 ? -7.010 -0.842 -7.076 1.00 94.25 190 ASN A O 1
ATOM 1545 N N . ASP A 1 191 ? -7.434 1.304 -6.628 1.00 93.00 191 ASP A N 1
ATOM 1546 C CA . ASP A 1 191 ? -7.312 1.815 -8.000 1.00 93.00 191 ASP A CA 1
ATOM 1547 C C . ASP A 1 191 ? -5.932 2.393 -8.375 1.00 93.00 191 ASP A C 1
ATOM 1549 O O . ASP A 1 191 ? -5.802 3.187 -9.313 1.00 93.00 191 ASP A O 1
ATOM 1553 N N . ARG A 1 192 ? -4.870 2.024 -7.650 1.00 92.81 192 ARG A N 1
ATOM 1554 C CA . ARG A 1 192 ? -3.530 2.638 -7.776 1.00 92.81 192 ARG A CA 1
ATOM 1555 C C . ARG A 1 192 ? -2.470 1.719 -8.387 1.00 92.81 192 ARG A C 1
ATOM 1557 O O . ARG A 1 192 ? -1.287 1.818 -8.080 1.00 92.81 192 ARG A O 1
ATOM 1564 N N . TRP A 1 193 ? -2.873 0.917 -9.363 1.00 93.44 193 TRP A N 1
ATOM 1565 C CA . TRP A 1 193 ? -2.013 -0.076 -10.019 1.00 93.44 193 TRP A CA 1
ATOM 1566 C C . TRP A 1 193 ? -1.257 0.426 -11.255 1.00 93.44 193 TRP A C 1
ATOM 1568 O O . TRP A 1 193 ? -0.693 -0.344 -12.025 1.00 93.44 193 TRP A O 1
ATOM 1578 N N . GLY A 1 194 ? -1.277 1.724 -11.534 1.00 91.81 194 GLY A N 1
ATOM 1579 C CA . GLY A 1 194 ? -0.635 2.243 -12.737 1.00 91.81 194 GLY A CA 1
ATOM 1580 C C . GLY A 1 194 ? -1.046 3.663 -13.074 1.00 91.81 194 GLY A C 1
ATOM 1581 O O . GLY A 1 194 ? -2.143 4.119 -12.735 1.00 91.81 194 GLY A O 1
ATOM 1582 N N . LYS A 1 195 ? -0.174 4.368 -13.798 1.00 90.31 195 LYS A N 1
ATOM 1583 C CA . LYS A 1 195 ? -0.510 5.672 -14.361 1.00 90.31 195 LYS A CA 1
ATOM 1584 C C . LYS A 1 195 ? -1.742 5.552 -15.261 1.00 90.31 195 LYS A C 1
ATOM 1586 O O . LYS A 1 195 ? -1.759 4.759 -16.202 1.00 90.31 195 LYS A O 1
ATOM 1591 N N . GLY A 1 196 ? -2.749 6.375 -14.976 1.00 86.62 196 GLY A N 1
ATOM 1592 C CA . GLY A 1 196 ? -4.003 6.436 -15.730 1.00 86.62 196 GLY A CA 1
ATOM 1593 C C . GLY A 1 196 ? -5.107 5.483 -15.262 1.00 86.62 196 GLY A C 1
ATOM 1594 O O . GLY A 1 196 ? -6.170 5.509 -15.878 1.00 86.62 196 GLY A O 1
ATOM 1595 N N . LEU A 1 197 ? -4.887 4.689 -14.203 1.00 89.62 197 LEU A N 1
ATOM 1596 C CA . LEU A 1 197 ? -5.892 3.756 -13.663 1.00 89.62 197 LEU A CA 1
ATOM 1597 C C . LEU A 1 197 ? -6.726 4.308 -12.495 1.00 89.62 197 LEU A C 1
ATOM 1599 O O . LEU A 1 197 ? -7.822 3.801 -12.249 1.00 89.62 197 LEU A O 1
ATOM 1603 N N . LYS A 1 198 ? -6.246 5.358 -11.816 1.00 89.06 198 LYS A N 1
ATOM 1604 C CA . LYS A 1 198 ? -6.972 6.001 -10.707 1.00 89.06 198 LYS A CA 1
ATOM 1605 C C . LYS A 1 198 ? -8.367 6.461 -11.156 1.00 89.06 198 LYS A C 1
ATOM 1607 O O . LYS A 1 198 ? -8.509 6.996 -12.257 1.00 89.06 198 LYS A O 1
ATOM 1612 N N . CYS A 1 199 ? -9.370 6.262 -10.304 1.00 88.94 199 CYS A N 1
ATOM 1613 C CA . CYS A 1 199 ? -10.805 6.449 -10.554 1.00 88.94 199 CYS A CA 1
ATOM 1614 C C . CYS A 1 199 ? -11.385 5.648 -11.735 1.00 88.94 199 CYS A C 1
ATOM 1616 O O . CYS A 1 199 ? -12.411 6.050 -12.285 1.00 88.94 199 CYS A O 1
ATOM 1618 N N . LYS A 1 200 ? -10.723 4.580 -12.201 1.00 90.88 200 LYS A N 1
ATOM 1619 C CA . LYS A 1 200 ? -11.183 3.813 -13.375 1.00 90.88 200 LYS A CA 1
ATOM 1620 C C . LYS A 1 200 ? -11.172 2.307 -13.161 1.00 90.88 200 LYS A C 1
ATOM 1622 O O . LYS A 1 200 ? -12.111 1.637 -13.573 1.00 90.88 200 LYS A O 1
ATOM 1627 N N . HIS A 1 201 ? -10.121 1.772 -12.541 1.00 91.00 201 HIS A N 1
ATOM 1628 C CA . HIS A 1 201 ? -9.936 0.327 -12.402 1.00 91.00 201 HIS A CA 1
ATOM 1629 C C . HIS A 1 201 ? -9.473 -0.044 -10.998 1.00 91.00 201 HIS A C 1
ATOM 1631 O O . HIS A 1 201 ? -8.395 0.372 -10.595 1.00 91.00 201 HIS A O 1
ATOM 1637 N N . GLY A 1 202 ? -10.279 -0.844 -10.304 1.00 91.81 202 GLY A N 1
ATOM 1638 C CA . GLY A 1 202 ? -10.090 -1.334 -8.937 1.00 91.81 202 GLY A CA 1
ATOM 1639 C C . GLY A 1 202 ? -11.447 -1.747 -8.360 1.00 91.81 202 GLY A C 1
ATOM 1640 O O . GLY A 1 202 ? -12.477 -1.339 -8.904 1.00 91.81 202 GLY A O 1
ATOM 1641 N N . ASP A 1 203 ? -11.472 -2.521 -7.276 1.00 93.38 203 ASP A N 1
ATOM 1642 C CA . ASP A 1 203 ? -12.739 -2.880 -6.612 1.00 93.38 203 ASP A CA 1
ATOM 1643 C C . ASP A 1 203 ? -13.344 -1.687 -5.875 1.00 93.38 203 ASP A C 1
ATOM 1645 O O . ASP A 1 203 ? -14.561 -1.562 -5.724 1.00 93.38 203 ASP A O 1
ATOM 1649 N N . PHE A 1 204 ? -12.470 -0.801 -5.400 1.00 92.75 204 PHE A N 1
ATOM 1650 C CA . PHE A 1 204 ? -12.839 0.465 -4.801 1.00 92.75 204 PHE A CA 1
ATOM 1651 C C . PHE A 1 204 ? -11.878 1.567 -5.234 1.00 92.75 204 PHE A C 1
ATOM 1653 O O . PHE A 1 204 ? -10.687 1.347 -5.467 1.00 92.75 204 PHE A O 1
ATOM 1660 N N . TYR A 1 205 ? -12.414 2.776 -5.349 1.00 91.69 205 TYR A N 1
ATOM 1661 C CA . TYR A 1 205 ? -11.663 3.924 -5.831 1.00 91.69 205 TYR A CA 1
ATOM 1662 C C . TYR A 1 205 ? -11.139 4.770 -4.684 1.00 91.69 205 TYR A C 1
ATOM 1664 O O . TYR A 1 205 ? -11.874 5.140 -3.773 1.00 91.69 205 TYR A O 1
ATOM 1672 N N . THR A 1 206 ? -9.862 5.114 -4.761 1.00 88.75 206 THR A N 1
ATOM 1673 C CA . THR A 1 206 ? -9.229 6.089 -3.876 1.00 88.75 206 THR A CA 1
ATOM 1674 C C . THR A 1 206 ? -8.975 7.392 -4.610 1.00 88.75 206 THR A C 1
ATOM 1676 O O . THR A 1 206 ? -8.890 8.418 -3.959 1.00 88.75 206 THR A O 1
ATOM 1679 N N . CYS A 1 207 ? -8.910 7.390 -5.950 1.00 87.31 207 CYS A N 1
ATOM 1680 C CA . CYS A 1 207 ? -8.838 8.567 -6.818 1.00 87.31 207 CYS A CA 1
ATOM 1681 C C . CYS A 1 207 ? -7.627 9.498 -6.616 1.00 87.31 207 CYS A C 1
ATOM 1683 O O . CYS A 1 207 ? -6.773 9.624 -7.497 1.00 87.31 207 CYS A O 1
ATOM 1685 N N . ARG A 1 208 ? -7.543 10.170 -5.469 1.00 86.12 208 ARG A N 1
ATOM 1686 C CA . ARG A 1 208 ? -6.444 11.039 -5.041 1.00 86.12 208 ARG A CA 1
ATOM 1687 C C . ARG A 1 208 ? -6.242 10.934 -3.531 1.00 86.12 208 ARG A C 1
ATOM 1689 O O . ARG A 1 208 ? -7.054 10.363 -2.818 1.00 86.12 208 ARG A O 1
ATOM 1696 N N . ASP A 1 209 ? -5.147 11.487 -3.036 1.00 84.88 209 ASP A N 1
ATOM 1697 C CA . ASP A 1 209 ? -4.928 11.564 -1.591 1.00 84.88 209 ASP A CA 1
ATOM 1698 C C . ASP A 1 209 ? -5.972 12.483 -0.947 1.00 84.88 209 ASP A C 1
ATOM 1700 O O . ASP A 1 209 ? -6.352 13.506 -1.534 1.00 84.88 209 ASP A O 1
ATOM 1704 N N . HIS A 1 210 ? -6.457 12.086 0.235 1.00 84.38 210 HIS A N 1
ATOM 1705 C CA . HIS A 1 210 ? -7.563 12.743 0.937 1.00 84.38 210 HIS A CA 1
ATOM 1706 C C . HIS A 1 210 ? -8.825 12.865 0.068 1.00 84.38 210 HIS A C 1
ATOM 1708 O O . HIS A 1 210 ? -9.517 13.888 0.097 1.00 84.38 210 HIS A O 1
ATOM 1714 N N . TYR A 1 211 ? -9.090 11.862 -0.778 1.00 83.00 211 TYR A N 1
ATOM 1715 C CA . TYR A 1 211 ? -10.272 11.867 -1.626 1.00 83.00 211 TYR A CA 1
ATOM 1716 C C . TYR A 1 211 ? -11.527 11.847 -0.765 1.00 83.00 211 TYR A C 1
ATOM 1718 O O . TYR A 1 211 ? -11.798 10.896 -0.042 1.00 83.00 211 TYR A O 1
ATOM 1726 N N . ASN A 1 212 ? -12.292 12.922 -0.885 1.00 82.06 212 ASN A N 1
ATOM 1727 C CA . ASN A 1 212 ? -13.649 13.024 -0.406 1.00 82.06 212 ASN A CA 1
ATOM 1728 C C . ASN A 1 212 ? -14.449 13.628 -1.570 1.00 82.06 212 ASN A C 1
ATOM 1730 O O . ASN A 1 212 ? -14.126 14.748 -1.982 1.00 82.06 212 ASN A O 1
ATOM 1734 N N . PRO A 1 213 ? -15.385 12.890 -2.186 1.00 75.50 213 PRO A N 1
ATOM 1735 C CA . PRO A 1 213 ? -16.253 13.437 -3.212 1.00 75.50 213 PRO A CA 1
ATOM 1736 C C . PRO A 1 213 ? -17.001 14.638 -2.634 1.00 75.50 213 PRO A C 1
ATOM 1738 O O . PRO A 1 213 ? -17.451 14.624 -1.489 1.00 75.50 213 PRO A O 1
ATOM 1741 N N . GLU A 1 214 ? -17.085 15.703 -3.425 1.00 68.12 214 GLU A N 1
ATOM 1742 C CA . GLU A 1 214 ? -17.749 16.932 -3.007 1.00 68.12 214 GLU A CA 1
ATOM 1743 C C . GLU A 1 214 ? -19.196 16.651 -2.566 1.00 68.12 214 GLU A C 1
ATOM 1745 O O . GLU A 1 214 ? -19.853 15.789 -3.160 1.00 68.12 214 GLU A O 1
ATOM 1750 N N . PRO A 1 215 ? -19.748 17.408 -1.599 1.00 61.91 215 PRO A N 1
ATOM 1751 C CA . PRO A 1 215 ? -21.125 17.227 -1.139 1.00 61.91 215 PRO A CA 1
ATOM 1752 C C . PRO A 1 215 ? -22.155 17.230 -2.273 1.00 61.91 215 PRO A C 1
ATOM 1754 O O . PRO A 1 215 ? -23.173 16.554 -2.176 1.00 61.91 215 PRO A O 1
ATOM 1757 N N . ILE A 1 216 ? -21.878 17.948 -3.369 1.00 59.06 216 ILE A N 1
ATOM 1758 C CA . ILE A 1 216 ? -22.750 17.991 -4.546 1.00 59.06 216 ILE A CA 1
ATOM 1759 C C . ILE A 1 216 ? -22.758 16.682 -5.346 1.00 59.06 216 ILE A C 1
ATOM 1761 O O . ILE A 1 216 ? -23.775 16.337 -5.937 1.00 59.06 216 ILE A O 1
ATOM 1765 N N . LEU A 1 217 ? -21.651 15.930 -5.339 1.00 61.28 217 LEU A N 1
ATOM 1766 C CA . LEU A 1 217 ? -21.566 14.610 -5.972 1.00 61.28 217 LEU A CA 1
ATOM 1767 C C . LEU A 1 217 ? -22.325 13.553 -5.167 1.00 61.28 217 LEU A C 1
ATOM 1769 O O . LEU A 1 217 ? -22.843 12.604 -5.745 1.00 61.28 217 LEU A O 1
ATOM 1773 N N . CYS A 1 218 ? -22.414 13.732 -3.849 1.00 64.94 218 CYS A N 1
ATOM 1774 C CA . CYS A 1 218 ? -23.125 12.824 -2.958 1.00 64.94 218 CYS A CA 1
ATOM 1775 C C . CYS A 1 218 ? -24.474 13.346 -2.473 1.00 64.94 218 CYS A C 1
ATOM 1777 O O . CYS A 1 218 ? -24.967 12.782 -1.507 1.00 64.94 218 CYS A O 1
ATOM 1779 N N . ALA A 1 219 ? -25.027 14.420 -3.048 1.00 65.94 219 ALA A N 1
ATOM 1780 C CA . ALA A 1 219 ? -26.126 15.250 -2.527 1.00 65.94 219 ALA A CA 1
ATOM 1781 C C . ALA A 1 219 ? -27.378 14.481 -2.024 1.00 65.94 219 ALA A C 1
ATOM 1783 O O . ALA A 1 219 ? -28.442 14.537 -2.629 1.00 65.94 219 ALA A O 1
A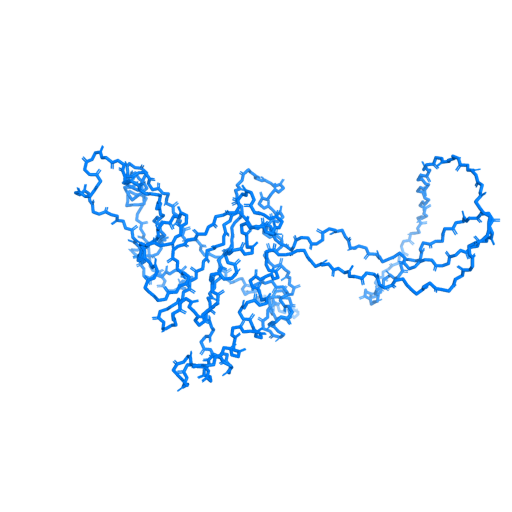TOM 1784 N N . GLY A 1 220 ? -27.258 13.757 -0.909 1.00 65.25 220 GLY A N 1
ATOM 1785 C CA . GLY A 1 220 ? -28.219 12.760 -0.436 1.00 65.25 220 GLY A CA 1
ATOM 1786 C C . GLY A 1 220 ? -28.167 11.381 -1.121 1.00 65.25 220 GLY A C 1
ATOM 1787 O O . GLY A 1 220 ? -29.040 10.561 -0.846 1.00 65.25 220 GLY A O 1
ATOM 1788 N N . HIS A 1 221 ? -27.188 11.093 -1.986 1.00 74.00 221 HIS A N 1
ATOM 1789 C CA . HIS A 1 221 ? -27.149 9.870 -2.796 1.00 74.00 221 HIS A CA 1
ATOM 1790 C C . HIS A 1 221 ? -25.825 9.104 -2.692 1.00 74.00 221 HIS A C 1
ATOM 1792 O O . HIS A 1 221 ? -24.745 9.681 -2.560 1.00 74.00 221 HIS A O 1
ATOM 1798 N N . LEU A 1 222 ? -25.926 7.776 -2.799 1.00 82.44 222 LEU A N 1
ATOM 1799 C CA . LEU A 1 222 ? -24.778 6.877 -2.864 1.00 82.44 222 LEU A CA 1
ATOM 1800 C C . LEU A 1 222 ? -24.109 6.982 -4.236 1.00 82.44 222 LEU A C 1
ATOM 1802 O O . LEU A 1 222 ? -24.790 6.976 -5.263 1.00 82.44 222 LEU A O 1
ATOM 1806 N N . LEU A 1 223 ? -22.777 7.015 -4.257 1.00 84.00 223 LEU A N 1
ATOM 1807 C CA . LEU A 1 223 ? -22.037 6.913 -5.512 1.00 84.00 223 LEU A CA 1
ATOM 1808 C C . LEU A 1 223 ? -22.246 5.529 -6.159 1.00 84.00 223 LEU A C 1
ATOM 1810 O O . LEU A 1 223 ? -22.386 4.529 -5.449 1.00 84.00 223 LEU A O 1
ATOM 1814 N N . PRO A 1 224 ? -22.234 5.440 -7.504 1.00 86.12 224 PRO A N 1
ATOM 1815 C CA . PRO A 1 224 ? -22.480 4.186 -8.222 1.00 86.12 224 PRO A CA 1
ATOM 1816 C C . PRO A 1 224 ? -21.327 3.175 -8.105 1.00 86.12 224 PRO A C 1
ATOM 1818 O O . PRO A 1 224 ? -21.461 2.034 -8.537 1.00 86.12 224 PRO A O 1
ATOM 1821 N N . TYR A 1 225 ? -20.198 3.578 -7.524 1.00 86.00 225 TYR A N 1
ATOM 1822 C CA . TYR A 1 225 ? -19.017 2.753 -7.298 1.00 86.00 225 TYR A CA 1
ATOM 1823 C C . TYR A 1 225 ? -18.603 2.798 -5.826 1.00 86.00 225 TYR A C 1
ATOM 1825 O O . TYR A 1 225 ? -18.871 3.765 -5.107 1.00 86.00 225 TYR A O 1
ATOM 1833 N N . LYS A 1 226 ? -17.917 1.747 -5.366 1.00 90.56 226 LYS A N 1
ATOM 1834 C CA . LYS A 1 226 ? -17.306 1.738 -4.035 1.00 90.56 226 LYS A CA 1
ATOM 1835 C C . LYS A 1 226 ? -16.046 2.586 -4.036 1.00 90.56 226 LYS A C 1
ATOM 1837 O O . LYS A 1 226 ? -15.298 2.620 -5.009 1.00 90.56 226 LYS A O 1
ATOM 1842 N N . TRP A 1 227 ? -15.818 3.284 -2.936 1.00 90.38 227 TRP A N 1
ATOM 1843 C CA . TRP A 1 227 ? -14.686 4.182 -2.801 1.00 90.38 227 TRP A CA 1
ATOM 1844 C C . TRP A 1 227 ? -14.215 4.249 -1.350 1.00 90.38 227 TRP A C 1
ATOM 1846 O O . TRP A 1 227 ? -14.954 3.915 -0.418 1.00 90.38 227 TRP A O 1
ATOM 1856 N N . GLU A 1 228 ? -12.964 4.651 -1.177 1.00 89.00 228 GLU A N 1
ATOM 1857 C CA . GLU A 1 228 ? -12.317 4.775 0.119 1.00 89.00 228 GLU A CA 1
ATOM 1858 C C . GLU A 1 228 ? -11.716 6.172 0.279 1.00 89.00 228 GLU A C 1
ATOM 1860 O O . GLU A 1 228 ? -11.011 6.675 -0.598 1.00 89.00 228 GLU A O 1
ATOM 1865 N N . ASN A 1 229 ? -11.998 6.784 1.425 1.00 84.25 229 ASN A N 1
ATOM 1866 C CA . ASN A 1 229 ? -11.348 7.998 1.880 1.00 84.25 229 ASN A CA 1
ATOM 1867 C C . ASN A 1 229 ? -10.123 7.605 2.708 1.00 84.25 229 ASN A C 1
ATOM 1869 O O . ASN A 1 229 ? -10.252 7.279 3.890 1.00 84.25 229 ASN A O 1
ATOM 1873 N N . CYS A 1 230 ? -8.946 7.602 2.090 1.00 82.50 230 CYS A N 1
ATOM 1874 C CA . CYS A 1 230 ? -7.690 7.468 2.819 1.00 82.50 230 CYS A CA 1
ATOM 1875 C C . CYS A 1 230 ? -7.295 8.846 3.341 1.00 82.50 230 CYS A C 1
ATOM 1877 O O . CYS A 1 230 ? -7.053 9.763 2.551 1.00 82.50 230 CYS A O 1
ATOM 1879 N N . ASP A 1 231 ? -7.229 8.992 4.660 1.00 82.88 231 ASP A N 1
ATOM 1880 C CA . ASP A 1 231 ? -6.997 10.283 5.298 1.00 82.88 231 ASP A CA 1
ATOM 1881 C C . ASP A 1 231 ? -6.113 10.146 6.542 1.00 82.88 231 ASP A C 1
ATOM 1883 O O . ASP A 1 231 ? -5.938 9.062 7.104 1.00 82.88 231 ASP A O 1
ATOM 1887 N N . THR A 1 232 ? -5.565 11.258 7.010 1.00 85.69 232 THR A N 1
ATOM 1888 C CA . THR A 1 232 ? -4.620 11.284 8.129 1.00 85.69 232 THR A CA 1
ATOM 1889 C C . THR A 1 232 ? -5.265 11.854 9.387 1.00 85.69 232 THR A C 1
ATOM 1891 O O . THR A 1 232 ? -6.331 12.477 9.352 1.00 85.69 232 THR A O 1
ATOM 1894 N N . VAL A 1 233 ? -4.662 11.576 10.544 1.00 89.19 233 VAL A N 1
ATOM 1895 C CA . VAL A 1 233 ? -5.000 12.276 11.796 1.00 89.19 233 VAL A CA 1
ATOM 1896 C C . VAL A 1 233 ? -4.202 13.579 11.895 1.00 89.19 233 VAL A C 1
ATOM 1898 O O . VAL A 1 233 ? -4.748 14.601 12.303 1.00 89.19 233 VAL A O 1
ATOM 1901 N N . ASP A 1 234 ? -2.934 13.545 11.478 1.00 90.19 234 ASP A N 1
ATOM 1902 C CA . ASP A 1 234 ? -2.075 14.716 11.288 1.00 90.19 234 ASP A CA 1
ATOM 1903 C C . ASP A 1 234 ? -2.355 15.339 9.912 1.00 90.19 234 ASP A C 1
ATOM 1905 O O . ASP A 1 234 ? -2.177 14.690 8.883 1.00 90.19 234 ASP A O 1
ATOM 1909 N N . LYS A 1 235 ? -2.767 16.606 9.884 1.00 89.75 235 LYS A N 1
ATOM 1910 C CA . LYS A 1 235 ? -3.114 17.367 8.672 1.00 89.75 235 LYS A CA 1
ATOM 1911 C C . LYS A 1 235 ? -1.962 17.462 7.670 1.00 89.75 235 LYS A C 1
ATOM 1913 O O . LYS A 1 235 ? -2.206 17.666 6.486 1.00 89.75 235 LYS A O 1
ATOM 1918 N N . ASN A 1 236 ? -0.723 17.328 8.138 1.00 90.12 236 ASN A N 1
ATOM 1919 C CA . ASN A 1 236 ? 0.478 17.586 7.350 1.00 90.12 236 ASN A CA 1
ATOM 1920 C C . ASN A 1 236 ? 1.267 16.315 6.998 1.00 90.12 236 ASN A C 1
ATOM 1922 O O . ASN A 1 236 ? 2.263 16.412 6.282 1.00 90.12 236 ASN A O 1
ATOM 1926 N N . SER A 1 237 ? 0.908 15.137 7.528 1.00 88.31 237 SER A N 1
ATOM 1927 C CA . SER A 1 237 ? 1.735 13.935 7.361 1.00 88.31 237 SER A CA 1
ATOM 1928 C C . SER A 1 237 ? 0.974 12.616 7.484 1.00 88.31 237 SER A C 1
ATOM 1930 O O . SER A 1 237 ? 0.150 12.424 8.374 1.00 88.31 237 SER A O 1
ATOM 1932 N N . TRP A 1 238 ? 1.352 11.657 6.635 1.00 85.94 238 TRP A N 1
ATOM 1933 C CA . TRP A 1 238 ? 0.967 10.244 6.740 1.00 85.94 238 TRP A CA 1
ATOM 1934 C C . TRP A 1 238 ? 1.755 9.491 7.818 1.00 85.94 238 TRP A C 1
ATOM 1936 O O . TRP A 1 238 ? 1.281 8.501 8.373 1.00 85.94 238 TRP A O 1
ATOM 1946 N N . ALA A 1 239 ? 2.970 9.959 8.106 1.00 86.81 239 ALA A N 1
ATOM 1947 C CA . ALA A 1 239 ? 3.913 9.333 9.021 1.00 86.81 239 ALA A CA 1
ATOM 1948 C C . ALA A 1 239 ? 4.110 10.160 10.298 1.00 86.81 239 ALA A C 1
ATOM 1950 O O . ALA A 1 239 ? 3.738 11.332 10.377 1.00 86.81 239 ALA A O 1
ATOM 1951 N N . PHE A 1 240 ? 4.756 9.551 11.291 1.00 86.50 240 PHE A N 1
ATOM 1952 C CA . PHE A 1 240 ? 5.076 10.196 12.561 1.00 86.50 240 PHE A CA 1
ATOM 1953 C C . PHE A 1 240 ? 5.922 11.466 12.371 1.00 86.50 240 PHE A C 1
ATOM 1955 O O . PHE A 1 240 ? 7.029 11.406 11.830 1.00 86.50 240 PHE A O 1
ATOM 1962 N N . ARG A 1 241 ? 5.448 12.596 12.908 1.00 88.94 241 ARG A N 1
ATOM 1963 C CA . ARG A 1 241 ? 6.217 13.842 13.036 1.00 88.94 241 ARG A CA 1
ATOM 1964 C C . ARG A 1 241 ? 6.490 14.156 14.502 1.00 88.94 241 ARG A C 1
ATOM 1966 O O . ARG A 1 241 ? 5.583 14.475 15.263 1.00 88.94 241 ARG A O 1
ATOM 1973 N N . ARG A 1 242 ? 7.767 14.128 14.899 1.00 89.62 242 ARG A N 1
ATOM 1974 C CA . ARG A 1 242 ? 8.186 14.427 16.284 1.00 89.62 242 ARG A CA 1
ATOM 1975 C C . ARG A 1 242 ? 7.867 15.865 16.708 1.00 89.62 242 ARG A C 1
ATOM 1977 O O . ARG A 1 242 ? 7.661 16.118 17.886 1.00 89.62 242 ARG A O 1
ATOM 1984 N N . ASN A 1 243 ? 7.861 16.791 15.757 1.00 92.69 243 ASN A N 1
ATOM 1985 C CA . ASN A 1 243 ? 7.604 18.213 15.961 1.00 92.69 243 ASN A CA 1
ATOM 1986 C C . ASN A 1 243 ? 6.147 18.616 15.670 1.00 92.69 243 ASN A C 1
ATOM 1988 O O . ASN A 1 243 ? 5.880 19.809 15.540 1.00 92.69 243 ASN A O 1
ATOM 1992 N N . ALA A 1 244 ? 5.227 17.655 15.525 1.00 90.56 244 ALA A N 1
ATOM 1993 C CA . ALA A 1 244 ? 3.815 17.960 15.330 1.00 90.56 244 ALA A CA 1
ATOM 1994 C C . ALA A 1 244 ? 3.236 18.657 16.564 1.00 90.56 244 ALA A C 1
ATOM 1996 O O . ALA A 1 244 ? 3.414 18.202 17.697 1.00 90.56 244 ALA A O 1
ATOM 1997 N N . LYS A 1 245 ? 2.517 19.752 16.330 1.00 93.69 245 LYS A N 1
ATOM 1998 C CA . LYS A 1 245 ? 1.774 20.471 17.366 1.00 93.69 245 LYS A CA 1
ATOM 1999 C C . LYS A 1 245 ? 0.339 19.961 17.435 1.00 93.69 245 LYS A C 1
ATOM 2001 O O . LYS A 1 245 ? -0.157 19.387 16.475 1.00 93.69 245 LYS A O 1
ATOM 2006 N N . LEU A 1 246 ? -0.360 20.218 18.543 1.00 91.81 246 LEU A N 1
ATOM 2007 C CA . LEU A 1 246 ? -1.758 19.790 18.695 1.00 91.81 246 LEU A CA 1
ATOM 2008 C C . LEU A 1 246 ? -2.675 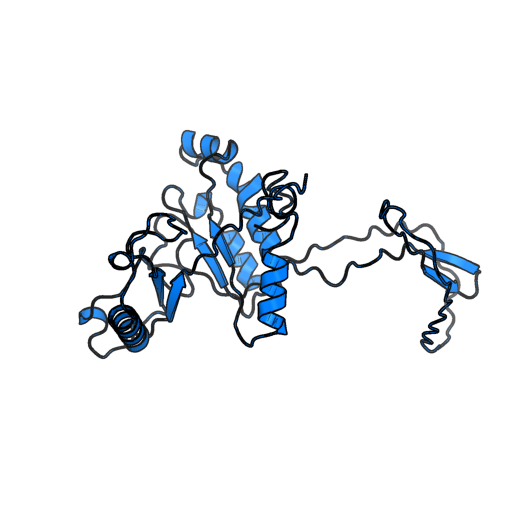20.358 17.590 1.00 91.81 246 LEU A C 1
ATOM 2010 O O . LEU A 1 246 ? -3.561 19.660 17.114 1.00 91.81 246 LEU A O 1
ATOM 2014 N N . GLU A 1 247 ? -2.419 21.591 17.148 1.00 94.06 247 GLU A N 1
ATOM 2015 C CA . G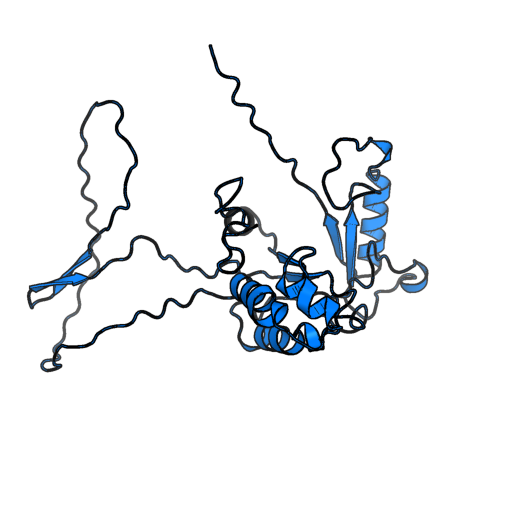LU A 1 247 ? -3.145 22.262 16.056 1.00 94.06 247 GLU A CA 1
ATOM 2016 C C . GLU A 1 247 ? -2.994 21.573 14.688 1.00 94.06 247 GLU A C 1
ATOM 2018 O O . GLU A 1 247 ? -3.895 21.655 13.843 1.00 94.06 247 GLU A O 1
ATOM 2023 N N . ASP A 1 248 ? -1.889 20.843 14.496 1.00 93.38 248 ASP A N 1
ATOM 2024 C CA . ASP A 1 248 ? -1.632 20.070 13.283 1.00 93.38 248 ASP A CA 1
ATOM 2025 C C . ASP A 1 248 ? -2.512 18.819 13.205 1.00 93.38 248 ASP A C 1
ATOM 2027 O O . ASP A 1 248 ? -2.618 18.215 12.143 1.00 93.38 248 ASP A O 1
ATOM 2031 N N . TYR A 1 249 ? -3.153 18.413 14.300 1.00 92.81 249 TYR A N 1
ATOM 2032 C CA . TYR A 1 249 ? -4.070 17.284 14.297 1.00 92.81 249 TYR A CA 1
ATOM 2033 C C . TYR A 1 249 ? -5.496 17.740 14.023 1.00 92.81 249 TYR A C 1
ATOM 2035 O O . TYR A 1 249 ? -5.922 18.843 14.380 1.00 92.81 249 TYR A O 1
ATOM 2043 N N . HIS A 1 250 ? -6.257 16.867 13.376 1.00 90.44 250 HIS A N 1
ATOM 2044 C CA . HIS A 1 250 ? -7.690 17.060 13.261 1.00 90.44 250 HIS A CA 1
ATOM 2045 C C . HIS A 1 250 ? -8.368 16.996 14.627 1.00 90.44 250 HIS A C 1
ATOM 2047 O O . HIS A 1 250 ? -8.055 16.139 15.457 1.00 90.44 250 HIS A O 1
ATOM 2053 N N . THR A 1 251 ? -9.338 17.883 14.842 1.00 94.19 251 THR A N 1
ATOM 2054 C CA . THR A 1 251 ? -10.201 17.784 16.022 1.00 94.19 251 THR A CA 1
ATOM 2055 C C . THR A 1 251 ? -11.114 16.567 15.898 1.00 94.19 251 THR A C 1
ATOM 2057 O O . THR A 1 251 ? -11.384 16.071 14.802 1.00 94.19 251 THR A O 1
ATOM 2060 N N . ILE A 1 252 ? -11.647 16.090 17.023 1.00 93.25 252 ILE A N 1
ATOM 2061 C CA . ILE A 1 252 ? -12.612 14.982 17.017 1.00 93.25 252 ILE A CA 1
ATOM 2062 C C . ILE A 1 252 ? -13.827 15.339 16.146 1.00 93.25 252 ILE A C 1
ATOM 2064 O O . ILE A 1 252 ? -14.305 14.503 15.386 1.00 93.25 252 ILE A O 1
ATOM 2068 N N . GLN A 1 253 ? -14.291 16.588 16.197 1.00 93.94 253 GLN A N 1
ATOM 2069 C CA . GLN A 1 253 ? -15.419 17.085 15.410 1.00 93.94 253 GLN A CA 1
ATOM 2070 C C . GLN A 1 253 ? -15.123 17.051 13.905 1.00 93.94 253 GLN A C 1
ATOM 2072 O O . GLN A 1 253 ? -15.970 16.622 13.123 1.00 93.94 253 GLN A O 1
ATOM 2077 N N . GLU A 1 254 ? -13.915 17.446 13.492 1.00 90.38 254 GLU A N 1
ATOM 2078 C CA . GLU A 1 254 ? -13.478 17.347 12.094 1.00 90.38 254 GLU A CA 1
ATOM 2079 C C . GLU A 1 254 ? -13.412 15.888 11.628 1.00 90.38 254 GLU A C 1
ATOM 2081 O O . GLU A 1 254 ? -13.889 15.563 10.538 1.00 90.38 254 GLU A O 1
ATOM 2086 N N . LEU A 1 255 ? -12.862 14.995 12.459 1.00 89.00 255 LEU A N 1
ATOM 2087 C CA . LEU A 1 255 ? -12.783 13.563 12.162 1.00 89.00 255 LEU A CA 1
ATOM 2088 C C . LEU A 1 255 ? -14.175 12.935 12.031 1.00 89.00 255 LEU A C 1
ATOM 2090 O O . LEU A 1 255 ? -14.420 12.191 11.081 1.00 89.00 255 LEU A O 1
ATOM 2094 N N . LEU A 1 256 ? -15.094 13.264 12.942 1.00 90.00 256 LEU A N 1
ATOM 2095 C CA . LEU A 1 256 ? -16.477 12.792 12.906 1.00 90.00 256 LEU A CA 1
ATOM 2096 C C . LEU A 1 256 ? -17.218 13.315 11.676 1.00 90.00 256 LEU A C 1
ATOM 2098 O O . LEU A 1 256 ? -17.878 12.540 10.993 1.00 90.00 256 LEU A O 1
ATOM 2102 N N . SER A 1 257 ? -17.070 14.600 11.351 1.00 88.81 257 SER A N 1
ATOM 2103 C CA . SER A 1 257 ? -17.679 15.192 10.155 1.00 88.81 257 SER A CA 1
ATOM 2104 C C . SER A 1 257 ? -17.208 14.495 8.871 1.00 88.81 257 SER A C 1
ATOM 2106 O O . SER A 1 257 ? -18.013 14.124 8.011 1.00 88.81 257 SER A O 1
ATOM 2108 N N . ARG A 1 258 ? -15.902 14.216 8.763 1.00 86.00 258 ARG A N 1
ATOM 2109 C CA . ARG A 1 258 ? -15.318 13.453 7.646 1.00 86.00 258 ARG A CA 1
ATOM 2110 C C . ARG A 1 258 ? -15.809 12.009 7.587 1.00 86.00 258 ARG A C 1
ATOM 2112 O O . ARG A 1 258 ? -16.083 11.503 6.502 1.00 86.00 258 ARG A O 1
ATOM 2119 N N . PHE A 1 259 ? -15.946 11.347 8.731 1.00 86.50 259 PHE A N 1
ATOM 2120 C CA . PHE A 1 259 ? -16.501 9.996 8.795 1.00 86.50 259 PHE A CA 1
ATOM 2121 C C . PHE A 1 259 ? -17.958 9.959 8.335 1.00 86.50 259 PHE A C 1
ATOM 2123 O O . PHE A 1 259 ? -18.295 9.178 7.448 1.00 86.50 259 PHE A O 1
ATOM 2130 N N . ILE A 1 260 ? -18.798 10.841 8.882 1.00 87.19 260 ILE A N 1
ATOM 2131 C CA . ILE A 1 260 ? -20.226 10.910 8.560 1.00 87.19 260 ILE A CA 1
ATOM 2132 C C . ILE A 1 260 ? -20.421 11.205 7.072 1.00 87.19 260 ILE A C 1
ATOM 2134 O O . ILE A 1 260 ? -21.182 10.498 6.419 1.00 87.19 260 ILE A O 1
ATOM 2138 N N . SER A 1 261 ? -19.696 12.187 6.524 1.00 84.56 261 SER A N 1
ATOM 2139 C CA . SER A 1 261 ? -19.751 12.505 5.087 1.00 84.56 261 SER A CA 1
ATOM 2140 C C . SER A 1 261 ? -19.284 11.348 4.203 1.00 84.56 261 SER A C 1
ATOM 2142 O O . SER A 1 261 ? -19.918 11.040 3.200 1.00 84.56 261 SER A O 1
ATOM 2144 N N . THR A 1 262 ? -18.218 10.647 4.588 1.00 85.69 262 THR A N 1
ATOM 2145 C CA . THR A 1 262 ? -17.719 9.502 3.813 1.00 85.69 262 THR A CA 1
ATOM 2146 C C . THR A 1 262 ? -18.750 8.371 3.769 1.00 85.69 262 THR A C 1
ATOM 2148 O O . THR A 1 262 ? -19.039 7.827 2.703 1.00 85.69 262 THR A O 1
ATOM 2151 N N . VAL A 1 263 ? -19.339 8.037 4.920 1.00 86.94 263 VAL A N 1
ATOM 2152 C CA . VAL A 1 263 ? -20.319 6.949 5.032 1.00 86.94 263 VAL A CA 1
ATOM 2153 C C . VAL A 1 263 ? -21.648 7.317 4.367 1.00 86.94 263 VAL A C 1
ATOM 2155 O O . VAL A 1 263 ? -22.241 6.462 3.709 1.00 86.94 263 VAL A O 1
ATOM 2158 N N . SER A 1 264 ? -22.102 8.573 4.463 1.00 85.31 264 SER A N 1
ATOM 2159 C CA . SER A 1 264 ? -23.340 9.023 3.804 1.00 85.31 264 SER A CA 1
ATOM 2160 C C . SER A 1 264 ? -23.256 8.957 2.274 1.00 85.31 264 SER A C 1
ATOM 2162 O O . SER A 1 264 ? -24.254 8.687 1.614 1.00 85.31 264 SER A O 1
ATOM 2164 N N . CYS A 1 265 ? -22.053 9.110 1.720 1.00 85.19 265 CYS A N 1
ATOM 2165 C CA . CYS A 1 265 ? -21.723 8.926 0.305 1.00 85.19 265 CYS A CA 1
ATOM 2166 C C . CYS A 1 265 ? -21.506 7.452 -0.115 1.00 85.19 265 CYS A C 1
ATOM 2168 O O . CYS A 1 265 ? -21.093 7.186 -1.248 1.00 85.19 265 CYS A O 1
ATOM 2170 N N . GLY A 1 266 ? -21.686 6.479 0.787 1.00 82.56 266 GLY A N 1
ATOM 2171 C CA . GLY A 1 266 ? -21.440 5.057 0.514 1.00 82.56 266 GLY A CA 1
ATOM 2172 C C . GLY A 1 266 ? -19.964 4.645 0.459 1.00 82.56 266 GLY A C 1
ATOM 2173 O O . GLY A 1 266 ? -19.661 3.546 -0.021 1.00 82.56 266 GLY A O 1
ATOM 2174 N N . GLY A 1 267 ? -19.061 5.508 0.930 1.00 77.12 267 GLY A N 1
ATOM 2175 C CA . GLY A 1 267 ? -17.629 5.247 1.023 1.00 77.12 267 GLY A CA 1
ATOM 2176 C C . GLY A 1 267 ? -17.219 4.610 2.346 1.00 77.12 267 GLY A C 1
ATOM 2177 O O . GLY A 1 267 ? -17.969 4.598 3.325 1.00 77.12 267 GLY A O 1
ATOM 2178 N N . LYS A 1 268 ? -15.988 4.099 2.390 1.00 78.94 268 LYS A N 1
ATOM 2179 C CA . LYS A 1 268 ? -15.322 3.680 3.633 1.00 78.94 268 LYS A CA 1
ATOM 2180 C C . LYS A 1 268 ? -14.268 4.712 4.021 1.00 78.94 268 LYS A C 1
ATOM 2182 O O . LYS A 1 268 ? -13.509 5.156 3.170 1.00 78.94 268 LYS A O 1
ATOM 2187 N N . LEU A 1 269 ? -14.210 5.095 5.296 1.00 65.31 269 LEU A N 1
ATOM 2188 C CA . LEU A 1 269 ? -13.131 5.944 5.806 1.00 65.31 269 LEU A CA 1
ATOM 2189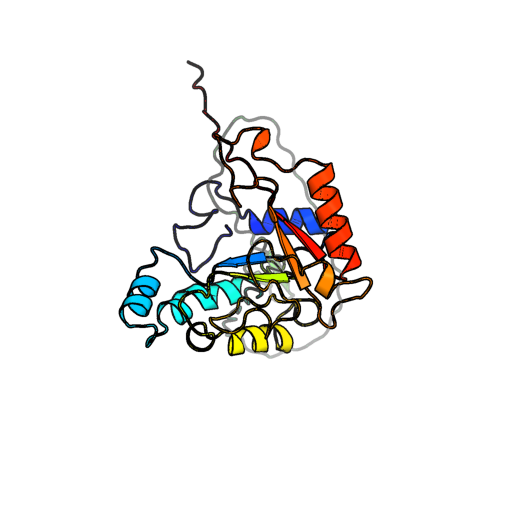 C C . LEU A 1 269 ? -12.003 5.060 6.334 1.00 65.31 269 LEU A C 1
ATOM 2191 O O . LEU A 1 269 ? -12.232 4.237 7.222 1.00 65.31 269 LEU A O 1
ATOM 2195 N N . TRP A 1 270 ? -10.789 5.286 5.843 1.00 63.69 270 TRP A N 1
ATOM 2196 C CA . TRP A 1 270 ? -9.584 4.638 6.335 1.00 63.69 270 TRP A CA 1
ATOM 2197 C C . TRP A 1 270 ? -8.607 5.692 6.849 1.00 63.69 270 TRP A C 1
ATOM 2199 O O . TRP A 1 270 ? -8.208 6.608 6.129 1.00 63.69 270 TRP A O 1
ATOM 2209 N N . LYS A 1 271 ? -8.265 5.599 8.137 1.00 60.62 271 LYS A N 1
ATOM 2210 C CA . LYS A 1 271 ? -7.416 6.581 8.814 1.00 60.62 271 LYS A CA 1
ATOM 2211 C C . LYS A 1 271 ? -6.031 6.016 9.068 1.00 60.62 271 LYS A C 1
ATOM 2213 O O . LYS A 1 271 ? -5.886 4.995 9.738 1.00 60.62 271 LYS A O 1
ATOM 2218 N N . CYS A 1 272 ? -5.015 6.727 8.595 1.00 59.19 272 CYS A N 1
ATOM 2219 C CA . CYS A 1 272 ? -3.635 6.399 8.908 1.00 59.19 272 CYS A CA 1
ATOM 2220 C C . CYS A 1 272 ? -3.309 6.797 10.348 1.00 59.19 272 CYS A C 1
ATOM 2222 O O . CYS A 1 272 ? -3.394 7.965 10.733 1.00 59.19 272 CYS A O 1
ATOM 2224 N N . VAL A 1 273 ? -2.910 5.795 11.127 1.00 58.12 273 VAL A N 1
ATOM 2225 C CA . VAL A 1 273 ? -2.349 5.943 12.469 1.00 58.12 273 VAL A CA 1
ATOM 2226 C C . VAL A 1 273 ? -0.927 5.403 12.418 1.00 58.12 273 VAL A C 1
ATOM 2228 O O . VAL A 1 273 ? -0.695 4.300 11.925 1.00 58.12 273 VAL A O 1
ATOM 2231 N N . TYR A 1 274 ? 0.035 6.177 12.909 1.00 49.34 274 TYR A N 1
ATOM 2232 C CA . TYR A 1 274 ? 1.438 5.776 12.949 1.00 49.34 274 TYR A CA 1
ATOM 2233 C C . TYR A 1 274 ? 1.843 5.298 14.345 1.00 49.34 274 TYR A C 1
ATOM 2235 O O . TYR A 1 274 ? 1.344 5.777 15.362 1.00 49.34 274 TYR A O 1
ATOM 2243 N N . CYS A 1 275 ? 2.802 4.375 14.391 1.00 49.09 275 CYS A N 1
ATOM 2244 C CA . CYS A 1 275 ? 3.447 3.949 15.628 1.00 49.09 275 CYS A CA 1
ATOM 2245 C C . CYS A 1 275 ? 4.786 4.682 15.794 1.00 49.09 275 CYS A C 1
ATOM 2247 O O . CYS A 1 275 ? 5.540 4.845 14.833 1.00 49.09 275 CYS A O 1
ATOM 2249 N N . MET A 1 276 ? 5.086 5.136 17.011 1.00 38.59 276 MET A N 1
ATOM 2250 C CA . MET A 1 276 ? 6.343 5.818 17.311 1.00 38.59 276 MET A CA 1
ATOM 2251 C C . MET A 1 276 ? 7.499 4.803 17.383 1.00 38.59 276 MET A C 1
ATOM 2253 O O . MET A 1 276 ? 7.375 3.793 18.080 1.00 38.59 276 MET A O 1
ATOM 2257 N N . PRO A 1 277 ? 8.658 5.070 16.751 1.00 50.28 277 PRO A N 1
ATOM 2258 C CA . PRO A 1 277 ? 9.857 4.275 16.983 1.00 50.28 277 PRO A CA 1
ATOM 2259 C C . PRO A 1 277 ? 10.281 4.401 18.450 1.00 50.28 277 PRO A C 1
ATOM 2261 O O . PRO A 1 277 ? 10.647 5.487 18.909 1.00 50.28 277 PRO A O 1
ATOM 2264 N N . ARG A 1 278 ? 10.242 3.300 19.206 1.00 46.34 278 ARG A N 1
ATOM 2265 C CA . ARG A 1 278 ? 10.769 3.281 20.574 1.00 46.34 278 ARG A CA 1
ATOM 2266 C C . ARG A 1 278 ? 12.287 3.127 20.509 1.00 46.34 278 ARG A C 1
ATOM 2268 O O . ARG A 1 278 ? 12.793 2.026 20.322 1.00 46.34 278 ARG A O 1
ATOM 2275 N N . ILE A 1 279 ? 13.014 4.231 20.663 1.00 41.97 279 ILE A N 1
ATOM 2276 C CA . ILE A 1 279 ? 14.463 4.195 20.888 1.00 41.97 279 ILE A CA 1
ATOM 2277 C C . ILE A 1 279 ? 14.665 3.788 22.350 1.00 41.97 279 ILE A C 1
ATOM 2279 O O . ILE A 1 279 ? 14.519 4.605 23.258 1.00 41.97 279 ILE A O 1
ATOM 2283 N N . LEU A 1 280 ? 14.928 2.504 22.593 1.00 35.66 280 LEU A N 1
ATOM 2284 C CA . LEU A 1 280 ? 15.376 2.035 23.901 1.00 35.66 280 LEU A CA 1
ATOM 2285 C C . LEU A 1 280 ? 16.832 2.475 24.074 1.00 35.66 280 LEU A C 1
ATOM 2287 O O . LEU A 1 280 ? 17.747 1.819 23.584 1.00 35.66 280 LEU A O 1
ATOM 2291 N N . TYR A 1 281 ? 17.056 3.590 24.768 1.00 31.23 281 TYR A N 1
ATOM 2292 C CA . TYR A 1 281 ? 18.370 3.852 25.341 1.00 31.23 281 TYR A CA 1
ATOM 2293 C C . TYR A 1 281 ? 18.594 2.810 26.435 1.00 31.23 281 TYR A C 1
ATOM 2295 O O . TYR A 1 281 ? 17.923 2.822 27.467 1.00 31.23 281 TYR A O 1
ATOM 2303 N N . ARG A 1 282 ? 19.521 1.878 26.198 1.00 34.03 282 ARG A N 1
ATOM 2304 C CA . ARG A 1 282 ? 20.099 1.067 27.267 1.00 34.03 282 ARG A CA 1
ATOM 2305 C C . ARG A 1 282 ? 20.929 2.042 28.100 1.00 34.03 282 ARG A C 1
ATOM 2307 O O . ARG A 1 282 ? 22.063 2.343 27.745 1.00 34.03 282 ARG A O 1
ATOM 2314 N N . VAL A 1 283 ? 20.327 2.626 29.135 1.00 36.66 283 VAL A N 1
ATOM 2315 C CA . VAL A 1 283 ? 21.090 3.346 30.154 1.00 36.66 283 VAL A CA 1
ATOM 2316 C C . VAL A 1 283 ? 21.981 2.285 30.782 1.00 36.66 283 VAL A C 1
ATOM 2318 O O . VAL A 1 283 ? 21.484 1.383 31.454 1.00 36.66 283 VAL A O 1
ATOM 2321 N N . GLY A 1 284 ? 23.271 2.316 30.446 1.00 34.47 284 GLY A N 1
ATOM 2322 C CA . GLY A 1 284 ? 24.264 1.514 31.138 1.00 34.47 284 GLY A CA 1
ATOM 2323 C C . GLY A 1 284 ? 24.168 1.864 32.613 1.00 34.47 284 GLY A C 1
ATOM 2324 O O . GLY A 1 284 ? 24.374 3.017 32.986 1.00 34.47 284 GLY A O 1
ATOM 2325 N N . GLN A 1 285 ? 23.773 0.895 33.431 1.00 35.94 285 GLN A N 1
ATOM 2326 C CA . GLN A 1 285 ? 24.089 0.951 34.846 1.00 35.94 285 GLN A CA 1
ATOM 2327 C C . GLN A 1 285 ? 25.612 0.821 34.925 1.00 35.94 285 GLN A C 1
ATOM 2329 O O . GLN A 1 285 ? 26.154 -0.222 34.555 1.00 35.94 285 GLN A O 1
ATOM 2334 N N . CYS A 1 286 ? 26.277 1.925 35.267 1.00 34.50 286 CYS A N 1
ATOM 2335 C CA . CYS A 1 286 ? 27.609 1.886 35.860 1.00 34.50 286 CYS A CA 1
ATOM 2336 C C . CYS A 1 286 ? 27.529 1.233 37.242 1.00 34.50 286 CYS A C 1
ATOM 2338 O O . CYS A 1 286 ? 26.478 1.410 37.904 1.00 34.50 286 CYS A O 1
#

Foldseek 3Di:
DAPDPLQPCNDCLNDPVVDGPLQVVLCCCVPPHPDAFADEDEQDDPPDPVRVVCVVVLLPDQSCLVRHRVSVLCLQQAWPPPPPDDPDDDDDDDDDDDDDDDDDDDDDDDDDDDDDDDPDDDDFDFDFDDDPVGTDGDRPDPDPDTPSPRLHLEYEYADQQRFALVSNVVVVSVVCCLPPTPNNVRHWYEQHNHPPRAPPDTQAHARDAQDQPPCVCLVQHADPGEYEGEYEQFCPDLEDDPPDDPVRGDDPVRVVVSCVSQVSNVYHYDYRDYDDPDPPDPPDDD